Protein AF-W6KGG4-F1 (afdb_monomer_lite)

Foldseek 3Di:
DEEAEEQACFLDNNVQFCLVVQLVVQLLVVCVVQDPDDPVRVVPDPVCVCVVFVVVVCVVVVVSVDDSVVSLVRSLPGDCVRQAADVLSQVLLCLQQVNDDPPPPDPDDDPDPPDPDDPDPDPPPPDDDDRDHYHYAYAYQHDPLNRVSNCVRRVNCVNFKDFDDPPPPPPPPDDPVPPVPDDPTMDGGYAYLVNLQVQQPPDRDGPPDLSSVVSVLVVVLVVVVVVCVVVVPDPPPPDDPPPPPDDPDDDDDDDDDDDDDDDDDDDDDDDPPCDPVNVVVVVVVVVVVVVVSVVVVVSPLQSYEYEEQDVSSVQSSVVSVHAYEHAHLPPDDDDPDPPRVVCVVVLSYHYHNHSSCVSVSVVVSVVVD

Sequence (369 aa):
MFLLIDIDNTLYKYSETGFDTVIKSLIVKFIRECTDLSMETMKTLPWEHYLSNGISLLEFLKDHGVSAKDFTDYMHQCSYHKIKVNVHLEDMLNRLKGADYVTTRSDEKDDHILVNGAYASSTSAIDCGDGKRHYLYFFTNANRSHARRILESLGLRSVFTRQRQTASLNQYYHYSYDMDGYEEDVDWVGFSYEDQWRLTEPEITNKPARRAYEAIYRALEEDIMRDEMQWGVAPSITNFPSLDAEPVAMTDDLPSLLKKEVPSGKNDEVDEVETYESWDQKHRAERARRLLLHKRMNLHPDRIAMVDDSLTNLREPLLLGWKAVWCVPGGETLPDEEPYQEAYRNGSLKIIHDILELEKVINAWDDEF

Secondary structure (DSSP, 8-state):
-EEEE--TTTTS-GGGTTHHHHHHHHHHHHHHHH----HHHHHHS-HHHHHHHSHHHHHHHHTTT--HHHHHHHHT----TT----HHHHHHHHHHTT--------SS--------S----S------SSPPP-EEEEE-SS-HHHHHHHHHHHT-TTTSEEEPPTT----TT--TT--TT--TTEEE-EE-HHHHHHHHTTS---TTSHHHHHHHHHHHHHHHHHHHHHTT-------PPPTTS---------------PPPP-----------HHHHHHHHHHHHHHHHHHHHHH---GGGEEEEES-HHHHHHHHHTT-EEEEE-TT-PPPPS-TTHHHHHHHTSEEEESSGGGHHHHHHHHHTT-

Structure (mmCIF, N/CA/C/O backbone):
data_AF-W6KGG4-F1
#
_entry.id   AF-W6KGG4-F1
#
loop_
_atom_site.group_PDB
_atom_site.id
_atom_site.type_symbol
_atom_site.label_atom_id
_atom_site.label_alt_id
_atom_site.label_comp_id
_atom_site.label_asym_id
_atom_site.label_entity_id
_atom_site.label_seq_id
_atom_site.pdbx_PDB_ins_code
_atom_site.Cartn_x
_atom_site.Cartn_y
_atom_site.Cartn_z
_atom_site.occupancy
_atom_site.B_iso_or_equiv
_atom_site.auth_seq_id
_atom_site.auth_comp_id
_atom_site.auth_asym_id
_atom_site.auth_atom_id
_atom_site.pdbx_PDB_model_num
ATOM 1 N N . MET A 1 1 ? 6.362 -5.482 -14.547 1.00 85.94 1 MET A N 1
ATOM 2 C CA . MET A 1 1 ? 6.113 -6.045 -13.187 1.00 85.94 1 MET A CA 1
ATOM 3 C C . MET A 1 1 ? 4.752 -5.596 -12.656 1.00 85.94 1 MET A C 1
ATOM 5 O O . MET A 1 1 ? 4.191 -4.658 -13.208 1.00 85.94 1 MET A O 1
ATOM 9 N N . PHE A 1 2 ? 4.249 -6.223 -11.592 1.00 91.25 2 PHE A N 1
ATOM 10 C CA . PHE A 1 2 ? 3.091 -5.778 -10.808 1.00 91.25 2 PHE A CA 1
ATOM 11 C C . PHE A 1 2 ? 3.585 -5.113 -9.523 1.00 91.25 2 PHE A C 1
ATOM 13 O O . PHE A 1 2 ? 4.304 -5.740 -8.750 1.00 91.25 2 PHE A O 1
ATOM 20 N N . LEU A 1 3 ? 3.240 -3.847 -9.315 1.00 96.12 3 LEU A N 1
ATOM 21 C CA . LEU A 1 3 ? 3.655 -3.047 -8.170 1.00 96.12 3 LEU A CA 1
ATOM 22 C C . LEU A 1 3 ? 2.444 -2.819 -7.266 1.00 96.12 3 LEU A C 1
ATOM 24 O O . LEU A 1 3 ? 1.478 -2.174 -7.675 1.00 96.12 3 LEU A O 1
ATOM 28 N N . LEU A 1 4 ? 2.509 -3.353 -6.050 1.00 97.94 4 LEU A N 1
ATOM 29 C CA . LEU A 1 4 ? 1.576 -3.063 -4.967 1.00 97.94 4 LEU A CA 1
ATOM 30 C C . LEU A 1 4 ? 2.216 -1.983 -4.092 1.00 97.94 4 LEU A C 1
ATOM 32 O O . LEU A 1 4 ? 3.251 -2.233 -3.480 1.00 97.94 4 LEU A O 1
ATOM 36 N N . ILE A 1 5 ? 1.646 -0.780 -4.082 1.00 98.50 5 ILE A N 1
ATOM 37 C CA . ILE A 1 5 ? 2.265 0.407 -3.480 1.00 98.50 5 ILE A CA 1
ATOM 38 C C . ILE A 1 5 ? 1.409 0.885 -2.309 1.00 98.50 5 ILE A C 1
ATOM 40 O O . ILE A 1 5 ? 0.242 1.236 -2.491 1.00 98.50 5 ILE A O 1
ATOM 44 N N . ASP A 1 6 ? 1.971 0.892 -1.105 1.00 98.06 6 ASP A N 1
ATOM 45 C CA . ASP A 1 6 ? 1.321 1.513 0.045 1.00 98.06 6 ASP A CA 1
ATOM 46 C C . ASP A 1 6 ? 1.187 3.036 -0.139 1.00 98.06 6 ASP A C 1
ATOM 48 O O . ASP A 1 6 ? 1.859 3.645 -0.969 1.00 98.06 6 ASP A O 1
ATOM 52 N N . ILE A 1 7 ? 0.268 3.662 0.596 1.00 96.25 7 ILE A N 1
ATOM 53 C CA . ILE A 1 7 ? -0.043 5.086 0.453 1.00 96.25 7 ILE A CA 1
ATOM 54 C C . ILE A 1 7 ? 0.611 5.899 1.567 1.00 96.25 7 ILE A C 1
ATOM 56 O O . ILE A 1 7 ? 1.369 6.834 1.287 1.00 96.25 7 ILE A O 1
ATOM 60 N N . ASP A 1 8 ? 0.284 5.583 2.816 1.00 92.44 8 ASP A N 1
ATOM 61 C CA . ASP A 1 8 ? 0.606 6.418 3.964 1.00 92.44 8 ASP A CA 1
ATOM 62 C C . ASP A 1 8 ? 2.077 6.265 4.317 1.00 92.44 8 ASP A C 1
ATOM 64 O O . ASP A 1 8 ? 2.590 5.163 4.413 1.00 92.44 8 ASP A O 1
ATOM 68 N N . ASN A 1 9 ? 2.790 7.385 4.453 1.00 92.81 9 ASN A N 1
ATOM 69 C CA . ASN A 1 9 ? 4.240 7.405 4.688 1.00 92.81 9 ASN A CA 1
ATOM 70 C C . ASN A 1 9 ? 5.111 6.792 3.560 1.00 92.81 9 ASN A C 1
ATOM 72 O O . ASN A 1 9 ? 6.337 6.881 3.624 1.00 92.81 9 ASN A O 1
ATOM 76 N N . THR A 1 10 ? 4.488 6.265 2.498 1.00 96.06 10 THR A N 1
ATOM 77 C CA . THR A 1 10 ? 5.144 5.744 1.290 1.00 96.06 10 THR A CA 1
ATOM 78 C C . THR A 1 10 ? 5.070 6.747 0.131 1.00 96.06 10 THR A C 1
ATOM 80 O O . THR A 1 10 ? 6.100 7.211 -0.351 1.00 96.06 10 THR A O 1
ATOM 83 N N . LEU A 1 11 ? 3.869 7.156 -0.306 1.00 97.06 11 LEU A N 1
ATOM 84 C CA . LEU A 1 11 ? 3.700 8.120 -1.414 1.00 97.06 11 LEU A CA 1
ATOM 85 C C . LEU A 1 11 ? 3.901 9.581 -0.986 1.00 97.06 11 LEU A C 1
ATOM 87 O O . LEU A 1 11 ? 4.007 10.480 -1.820 1.00 97.06 11 LEU A O 1
ATOM 91 N N . TYR A 1 12 ? 3.912 9.834 0.319 1.00 94.31 12 TYR A N 1
ATOM 92 C CA . TYR A 1 12 ? 4.088 11.150 0.915 1.00 94.31 12 TYR A CA 1
ATOM 93 C C . TYR A 1 12 ? 4.590 10.996 2.351 1.00 94.31 12 TYR A C 1
ATOM 95 O O . TYR A 1 12 ? 4.415 9.948 2.965 1.00 94.31 12 TYR A O 1
ATOM 103 N N . LYS A 1 13 ? 5.167 12.051 2.931 1.00 90.94 13 LYS A N 1
ATOM 104 C CA . LYS A 1 13 ? 5.634 12.020 4.323 1.00 90.94 13 LYS A CA 1
ATOM 105 C C . LYS A 1 13 ? 4.469 12.208 5.284 1.00 90.94 13 LYS A C 1
ATOM 107 O O . LYS A 1 13 ? 3.910 13.302 5.395 1.00 90.94 13 LYS A O 1
ATOM 112 N N . TYR A 1 14 ? 4.136 11.160 6.032 1.00 86.75 14 TYR A N 1
ATOM 113 C CA . TYR A 1 14 ? 3.008 11.189 6.962 1.00 86.75 14 TYR A CA 1
ATOM 114 C C . TYR A 1 14 ? 3.183 12.245 8.064 1.00 86.75 14 TYR A C 1
ATOM 116 O O . TYR A 1 14 ? 2.228 12.924 8.449 1.00 86.75 14 TYR A O 1
ATOM 124 N N . SER A 1 15 ? 4.420 12.472 8.508 1.00 86.00 15 SER A N 1
ATOM 125 C CA . SER A 1 15 ? 4.773 13.456 9.540 1.00 86.00 15 SER A CA 1
ATOM 126 C C . SER A 1 15 ? 4.429 14.910 9.178 1.00 86.00 15 SER A C 1
ATOM 128 O O . SER A 1 15 ? 4.184 15.721 10.072 1.00 86.00 15 SER A O 1
ATOM 130 N N . GLU A 1 16 ? 4.336 15.254 7.890 1.00 86.19 16 GLU A N 1
ATOM 131 C CA . GLU A 1 16 ? 4.072 16.626 7.425 1.00 86.19 16 GLU A CA 1
ATOM 132 C C . GLU A 1 16 ? 2.571 16.981 7.414 1.00 86.19 16 GLU A C 1
ATOM 134 O O . GLU A 1 16 ? 2.174 18.145 7.298 1.00 86.19 16 GLU A O 1
ATOM 139 N N . THR A 1 17 ? 1.703 15.989 7.610 1.00 86.94 17 THR A N 1
ATOM 140 C CA . THR A 1 17 ? 0.242 16.153 7.538 1.00 86.94 17 THR A CA 1
ATOM 141 C C . THR A 1 17 ? -0.379 16.603 8.859 1.00 86.94 17 THR A C 1
ATOM 143 O O . THR A 1 17 ? -1.342 17.378 8.896 1.00 86.94 17 THR A O 1
ATOM 146 N N . GLY A 1 18 ? 0.194 16.163 9.980 1.00 84.38 18 GLY A N 1
ATOM 147 C CA . GLY A 1 18 ? -0.446 16.234 11.292 1.00 84.38 18 GLY A CA 1
ATOM 148 C C . GLY A 1 18 ? -1.600 15.239 11.482 1.00 84.38 18 GLY A C 1
ATOM 149 O O . GLY A 1 18 ? -2.349 15.392 12.447 1.00 84.38 18 GLY A O 1
ATOM 150 N N . PHE A 1 19 ? -1.753 14.244 10.598 1.00 86.62 19 PHE A N 1
ATOM 151 C CA . PHE A 1 19 ? -2.739 13.174 10.750 1.00 86.62 19 PHE A CA 1
ATOM 152 C C . PHE A 1 19 ? -2.537 12.402 12.045 1.00 86.62 19 PHE A C 1
ATOM 154 O O . PHE A 1 19 ? -3.520 12.189 12.737 1.00 86.62 19 PHE A O 1
ATOM 161 N N . ASP A 1 20 ? -1.297 12.092 12.439 1.00 80.38 20 ASP A N 1
ATOM 162 C CA . ASP A 1 20 ? -1.004 11.346 13.672 1.00 80.38 20 ASP A CA 1
ATOM 163 C C . ASP A 1 20 ? -1.786 11.866 14.891 1.00 80.38 20 ASP A C 1
ATOM 165 O O . ASP A 1 20 ? -2.553 11.139 15.523 1.00 80.38 20 ASP A O 1
ATOM 169 N N . THR A 1 21 ? -1.662 13.164 15.176 1.00 82.69 21 THR A N 1
ATOM 170 C CA . THR A 1 21 ? -2.339 13.807 16.307 1.00 82.69 21 THR A CA 1
ATOM 171 C C . THR A 1 21 ? -3.860 13.748 16.170 1.00 82.69 21 THR A C 1
ATOM 173 O O . THR A 1 21 ? -4.563 13.481 17.146 1.00 82.69 21 THR A O 1
ATOM 176 N N . VAL A 1 22 ? -4.378 14.004 14.966 1.00 86.00 22 VAL A N 1
ATOM 177 C CA . VAL A 1 22 ? -5.822 14.035 14.701 1.00 86.00 22 VAL A CA 1
ATOM 178 C C . VAL A 1 22 ? -6.412 12.631 14.808 1.00 86.00 22 VAL A C 1
ATOM 180 O O . VAL A 1 22 ? -7.349 12.438 15.577 1.00 86.00 22 VAL A O 1
ATOM 183 N N . ILE A 1 23 ? -5.832 11.650 14.120 1.00 83.94 23 ILE A N 1
ATOM 184 C CA . ILE A 1 23 ? -6.269 10.253 14.119 1.00 83.94 23 ILE A CA 1
ATOM 185 C C . ILE A 1 23 ? -6.227 9.684 15.537 1.00 83.94 23 ILE A C 1
ATOM 187 O O . ILE A 1 23 ? -7.238 9.163 16.004 1.00 83.94 23 ILE A O 1
ATOM 191 N N . LYS A 1 24 ? -5.130 9.875 16.286 1.00 82.25 24 LYS A N 1
ATOM 192 C CA . LYS A 1 24 ? -5.060 9.463 17.700 1.00 82.25 24 LYS A CA 1
ATOM 193 C C . LYS A 1 24 ? -6.188 10.078 18.530 1.00 82.25 24 LYS A C 1
ATOM 195 O O . LYS A 1 24 ? -6.823 9.380 19.319 1.00 82.25 24 LYS A O 1
ATOM 200 N N . SER A 1 25 ? -6.474 11.369 18.343 1.00 84.62 25 SER A N 1
ATOM 201 C CA . SER A 1 25 ? -7.558 12.041 19.070 1.00 84.62 25 SER A CA 1
ATOM 202 C C . SER A 1 25 ? -8.947 11.501 18.705 1.00 84.62 25 SER A C 1
ATOM 204 O O . SER A 1 25 ? -9.780 11.321 19.595 1.00 84.62 25 SER A O 1
ATOM 206 N N . LEU A 1 26 ? -9.181 11.194 17.425 1.00 87.19 26 LEU A N 1
ATOM 207 C CA . LEU A 1 26 ? -10.437 10.636 16.932 1.00 87.19 26 LEU A CA 1
ATOM 208 C C . LEU A 1 26 ? -10.642 9.212 17.446 1.00 87.19 26 LEU A C 1
ATOM 210 O O . LEU A 1 26 ? -11.719 8.911 17.942 1.00 87.19 26 LEU A O 1
ATOM 214 N N . ILE A 1 27 ? -9.606 8.374 17.433 1.00 83.75 27 ILE A N 1
ATOM 215 C CA . ILE A 1 27 ? -9.664 7.011 17.976 1.00 83.75 27 ILE A CA 1
ATOM 216 C C . ILE A 1 27 ? -10.042 7.032 19.462 1.00 83.75 27 ILE A C 1
ATOM 218 O O . ILE A 1 27 ? -10.974 6.343 19.876 1.00 83.75 27 ILE A O 1
ATOM 222 N N . VAL A 1 28 ? -9.369 7.861 20.269 1.00 82.69 28 VAL A N 1
ATOM 223 C CA . VAL A 1 28 ? -9.683 7.990 21.703 1.00 82.69 28 VAL A CA 1
ATOM 224 C C . VAL A 1 28 ? -11.115 8.478 21.912 1.00 82.69 28 VAL A C 1
ATOM 226 O O . VAL A 1 28 ? -11.816 7.973 22.790 1.00 82.69 28 VAL A O 1
ATOM 229 N N . LYS A 1 29 ? -11.560 9.461 21.121 1.00 86.94 29 LYS A N 1
ATOM 230 C CA . LYS A 1 29 ? -12.923 9.991 21.199 1.00 86.94 29 LYS A CA 1
ATOM 231 C C . LYS A 1 29 ? -13.958 8.920 20.848 1.00 86.94 29 LYS A C 1
ATOM 233 O O . LYS A 1 29 ? -14.901 8.737 21.608 1.00 86.94 29 LYS A O 1
ATOM 238 N N . PHE A 1 30 ? -13.736 8.183 19.767 1.00 87.75 30 PHE A N 1
ATOM 239 C CA . PHE A 1 30 ? -14.621 7.124 19.301 1.00 87.75 30 PHE A CA 1
ATOM 240 C C . PHE A 1 30 ? -14.780 6.007 20.334 1.00 87.75 30 PHE A C 1
ATOM 242 O O . PHE A 1 30 ? -15.894 5.653 20.702 1.00 87.75 30 PHE A O 1
ATOM 249 N N . ILE A 1 31 ? -13.673 5.500 20.887 1.00 82.94 31 ILE A N 1
ATOM 250 C CA . ILE A 1 31 ? -13.729 4.437 21.901 1.00 82.94 31 ILE A CA 1
ATOM 251 C C . ILE A 1 31 ? -14.506 4.903 23.137 1.00 82.94 31 ILE A C 1
ATOM 253 O O . ILE A 1 31 ? -15.266 4.127 23.705 1.00 82.94 31 ILE A O 1
ATOM 257 N N . ARG A 1 32 ? -14.382 6.173 23.539 1.00 85.25 32 ARG A N 1
ATOM 258 C CA . ARG A 1 32 ? -15.178 6.732 24.646 1.00 85.25 32 ARG A CA 1
ATOM 259 C C . ARG A 1 32 ? -16.670 6.858 24.341 1.00 85.25 32 ARG A C 1
ATOM 261 O O . ARG A 1 32 ? -17.462 6.887 25.274 1.00 85.25 32 ARG A O 1
ATOM 268 N N . GLU A 1 33 ? -17.036 7.024 23.075 1.00 86.44 33 GLU A N 1
ATOM 269 C CA . GLU A 1 33 ? -18.432 7.121 22.635 1.00 86.44 33 GLU A CA 1
ATOM 270 C C . GLU A 1 33 ? -19.070 5.731 22.483 1.00 86.44 33 GLU A C 1
ATOM 272 O O . GLU A 1 33 ? -20.274 5.594 22.683 1.00 86.44 33 GLU A O 1
ATOM 277 N N . CYS A 1 34 ? -18.269 4.704 22.177 1.00 84.88 34 CYS A N 1
ATOM 278 C CA . CYS A 1 34 ? -18.747 3.348 21.901 1.00 84.88 34 CYS A CA 1
ATOM 279 C C . CYS A 1 34 ? -18.491 2.326 23.022 1.00 84.88 34 CYS A C 1
ATOM 281 O O . CYS A 1 34 ? -18.955 1.194 22.920 1.00 84.88 34 CYS A O 1
ATOM 283 N N . THR A 1 35 ? -17.749 2.685 24.074 1.00 79.44 35 THR A N 1
ATOM 284 C CA . THR A 1 35 ? -17.434 1.786 25.197 1.00 79.44 35 THR A CA 1
ATOM 285 C C . THR A 1 35 ? -17.641 2.482 26.540 1.00 79.44 35 THR A C 1
ATOM 287 O O . THR A 1 35 ? -17.423 3.686 26.667 1.00 79.44 35 THR A O 1
ATOM 290 N N . ASP A 1 36 ? -17.974 1.710 27.576 1.00 81.56 36 ASP A N 1
ATOM 291 C CA . ASP A 1 36 ? -18.092 2.196 28.961 1.00 81.56 36 ASP A CA 1
ATOM 292 C C . ASP A 1 36 ? -16.730 2.271 29.690 1.00 81.56 36 ASP A C 1
ATOM 294 O O . ASP A 1 36 ? -16.661 2.304 30.924 1.00 81.56 36 ASP A O 1
ATOM 298 N N . LEU A 1 37 ? -15.613 2.264 28.951 1.00 81.06 37 LEU A N 1
ATOM 299 C CA . LEU A 1 37 ? -14.281 2.244 29.547 1.00 81.06 37 LEU A CA 1
ATOM 300 C C . LEU A 1 37 ? -13.972 3.532 30.320 1.00 81.06 37 LEU A C 1
ATOM 302 O O . LEU A 1 37 ? -14.132 4.656 29.837 1.00 81.06 37 LEU A O 1
ATOM 306 N N . SER A 1 38 ? -13.430 3.362 31.528 1.00 79.75 38 SER A N 1
ATOM 307 C CA . SER A 1 38 ? -12.955 4.483 32.336 1.00 79.75 38 SER A CA 1
ATOM 308 C C . SER A 1 38 ? -11.706 5.133 31.720 1.00 79.75 38 SER A C 1
ATOM 310 O O . SER A 1 38 ? -10.890 4.477 31.068 1.00 79.75 38 SER A O 1
ATOM 312 N N . MET A 1 39 ? -11.488 6.424 31.995 1.00 76.31 39 MET A N 1
ATOM 313 C CA . MET A 1 39 ? -10.261 7.127 31.579 1.00 76.31 39 MET A CA 1
ATOM 314 C C . MET A 1 39 ? -8.981 6.511 32.160 1.00 76.31 39 MET A C 1
ATOM 316 O O . MET A 1 39 ? -7.905 6.716 31.604 1.00 76.31 39 MET A O 1
ATOM 320 N N . GLU A 1 40 ? -9.076 5.801 33.283 1.00 80.56 40 GLU A N 1
ATOM 321 C CA . GLU A 1 40 ? -7.945 5.095 33.885 1.00 80.56 40 GLU A CA 1
ATOM 322 C C . GLU A 1 40 ? -7.589 3.856 33.058 1.00 80.56 40 GLU A C 1
ATOM 324 O O . GLU A 1 40 ? -6.440 3.706 32.651 1.00 80.56 40 GLU A O 1
ATOM 329 N N . THR A 1 41 ? -8.592 3.060 32.679 1.00 78.50 41 THR A N 1
ATOM 330 C CA . THR A 1 41 ? -8.428 1.893 31.799 1.00 78.50 41 THR A CA 1
ATOM 331 C C . THR A 1 41 ? -7.913 2.288 30.414 1.00 78.50 41 THR A C 1
ATOM 333 O O . THR A 1 41 ? -7.014 1.648 29.875 1.00 78.50 41 THR A O 1
ATOM 336 N N . MET A 1 42 ? -8.416 3.390 29.853 1.00 76.12 42 MET A N 1
ATOM 337 C CA . MET A 1 42 ? -7.969 3.903 28.552 1.00 76.12 42 MET A CA 1
ATOM 338 C C . MET A 1 42 ? -6.490 4.306 28.542 1.00 76.12 42 MET A C 1
ATOM 340 O O . MET A 1 42 ? -5.816 4.159 27.526 1.00 76.12 42 MET A O 1
ATOM 344 N N . LYS A 1 43 ? -5.955 4.801 29.665 1.00 77.06 43 LYS A N 1
ATOM 345 C CA . LYS A 1 43 ? -4.532 5.169 29.780 1.00 77.06 43 LYS A CA 1
ATOM 346 C C . LYS A 1 43 ? -3.609 3.957 29.855 1.00 77.06 43 LYS A C 1
ATOM 348 O O . LYS A 1 43 ? -2.432 4.093 29.542 1.00 77.06 43 LYS A O 1
ATOM 353 N N . THR A 1 44 ? -4.124 2.807 30.283 1.00 79.62 44 THR A N 1
ATOM 354 C CA . THR A 1 44 ? -3.346 1.570 30.406 1.00 79.62 44 THR A CA 1
ATOM 355 C C . THR A 1 44 ? -3.393 0.704 29.151 1.00 79.62 44 THR A C 1
ATOM 357 O O . THR A 1 44 ? -2.704 -0.311 29.102 1.00 79.62 44 THR A O 1
ATOM 360 N N . LEU A 1 45 ? -4.200 1.068 28.145 1.00 74.06 45 LEU A N 1
ATOM 361 C CA . LEU A 1 45 ? -4.241 0.328 26.888 1.00 74.06 45 LEU A CA 1
ATOM 362 C C . LEU A 1 45 ? -2.886 0.435 26.165 1.00 74.06 45 LEU A C 1
ATOM 364 O O . LEU A 1 45 ? -2.326 1.533 26.084 1.00 74.06 45 LEU A O 1
ATOM 368 N N . PRO A 1 46 ? -2.361 -0.671 25.605 1.00 69.50 46 PRO A N 1
ATOM 369 C CA . PRO A 1 46 ? -1.153 -0.662 24.788 1.00 69.50 46 PRO A CA 1
ATOM 370 C C . PRO A 1 46 ? -1.446 -0.031 23.419 1.00 69.50 46 PRO A C 1
ATOM 372 O O . PRO A 1 46 ? -1.539 -0.717 22.404 1.00 69.50 46 PRO A O 1
ATOM 375 N N . TRP A 1 47 ? -1.623 1.291 23.391 1.00 69.81 47 TRP A N 1
ATOM 376 C CA . TRP A 1 47 ? -1.995 2.051 22.194 1.00 69.81 47 TRP A CA 1
ATOM 377 C C . TRP A 1 47 ? -1.081 1.779 21.010 1.00 69.81 47 TRP A C 1
ATOM 379 O O . TRP A 1 47 ? -1.560 1.652 19.893 1.00 69.81 47 TRP A O 1
ATOM 389 N N . GLU A 1 48 ? 0.216 1.635 21.254 1.00 63.25 48 GLU A N 1
ATOM 390 C CA . GLU A 1 48 ? 1.193 1.317 20.212 1.00 63.25 48 GLU A CA 1
ATOM 391 C C . GLU A 1 48 ? 0.862 -0.002 19.507 1.00 63.25 48 GLU A C 1
ATOM 393 O O . GLU A 1 48 ? 0.921 -0.070 18.286 1.00 63.25 48 GLU A O 1
ATOM 398 N N . HIS A 1 49 ? 0.417 -1.024 20.240 1.00 60.56 49 HIS A N 1
ATOM 399 C CA . HIS A 1 49 ? -0.009 -2.303 19.669 1.00 60.56 49 HIS A CA 1
ATOM 400 C C . HIS A 1 49 ? -1.307 -2.182 18.851 1.00 60.56 49 HIS A C 1
ATOM 402 O O . HIS A 1 49 ? -1.420 -2.749 17.767 1.00 60.56 49 HIS A O 1
ATOM 408 N N . TYR A 1 50 ? -2.276 -1.411 19.347 1.00 62.16 50 TYR A N 1
ATOM 409 C CA . TYR A 1 50 ? -3.555 -1.197 18.665 1.00 62.16 50 TYR A CA 1
ATOM 410 C C . TYR A 1 50 ? -3.428 -0.334 17.403 1.00 62.16 50 TYR A C 1
ATOM 412 O O . TYR A 1 50 ? -4.086 -0.605 16.401 1.00 62.16 50 TYR A O 1
ATOM 420 N N . LEU A 1 51 ? -2.566 0.683 17.442 1.00 60.88 51 LEU A N 1
ATOM 421 C CA . LEU A 1 51 ? -2.342 1.614 16.338 1.00 60.88 51 LEU A CA 1
ATOM 422 C C . LEU A 1 51 ? -1.392 1.049 15.277 1.00 60.88 51 LEU A C 1
ATOM 424 O O . LEU A 1 51 ? -1.566 1.363 14.106 1.00 60.88 51 LEU A O 1
ATOM 428 N N . SER A 1 52 ? -0.414 0.221 15.663 1.00 53.59 52 SER A N 1
ATOM 429 C CA . SER A 1 52 ? 0.561 -0.346 14.716 1.00 53.59 52 SER A CA 1
ATOM 430 C C . SER A 1 52 ? -0.040 -1.382 13.772 1.00 53.59 52 SER A C 1
ATOM 432 O O . SER A 1 52 ? 0.347 -1.419 12.610 1.00 53.59 52 SER A O 1
ATOM 434 N N . ASN A 1 53 ? -0.984 -2.206 14.241 1.00 54.16 53 ASN A N 1
ATOM 435 C CA . ASN A 1 53 ? -1.511 -3.311 13.437 1.00 54.16 53 ASN A CA 1
ATOM 436 C C . ASN A 1 53 ? -2.957 -3.124 12.972 1.00 54.16 53 ASN A C 1
ATOM 438 O O . ASN A 1 53 ? -3.372 -3.888 12.108 1.00 54.16 53 ASN A O 1
ATOM 442 N N . GLY A 1 54 ? -3.718 -2.149 13.499 1.00 59.31 54 GLY A N 1
ATOM 443 C CA . GLY A 1 54 ? -5.111 -1.837 13.124 1.00 59.31 54 GLY A CA 1
ATOM 444 C C . GLY A 1 54 ? -6.128 -2.946 13.446 1.00 59.31 54 GLY A C 1
ATOM 445 O O . GLY A 1 54 ? -7.134 -2.701 14.102 1.00 59.31 54 GLY A O 1
ATOM 446 N N . ILE A 1 55 ? -5.826 -4.186 13.063 1.00 59.44 55 ILE A N 1
ATOM 447 C CA . ILE A 1 55 ? -6.536 -5.441 13.315 1.00 59.44 55 ILE A CA 1
ATOM 448 C C . ILE A 1 55 ? -6.808 -5.632 14.805 1.00 59.44 55 ILE A C 1
ATOM 450 O O . ILE A 1 55 ? -7.962 -5.822 15.171 1.00 59.44 55 ILE A O 1
ATOM 454 N N . SER A 1 56 ? -5.803 -5.484 15.677 1.00 62.16 56 SER A N 1
ATOM 455 C CA . SER A 1 56 ? -6.007 -5.651 17.123 1.00 62.16 56 SER A CA 1
ATOM 456 C C . SER A 1 56 ? -7.066 -4.683 17.665 1.00 62.16 56 SER A C 1
ATOM 458 O O . SER A 1 56 ? -7.816 -5.018 18.579 1.00 62.16 56 SER A O 1
ATOM 460 N N . LEU A 1 57 ? -7.150 -3.466 17.109 1.00 69.94 57 LEU A N 1
ATOM 461 C CA . LEU A 1 57 ? -8.127 -2.474 17.556 1.00 69.94 57 LEU A CA 1
ATOM 462 C C . LEU A 1 57 ? -9.525 -2.792 17.027 1.00 69.94 57 LEU A C 1
ATOM 464 O O . LEU A 1 57 ? -10.507 -2.624 17.745 1.00 69.94 57 LEU A O 1
ATOM 468 N N . LEU A 1 58 ? -9.609 -3.295 15.798 1.00 70.38 58 LEU A N 1
ATOM 469 C CA . LEU A 1 58 ? -10.857 -3.767 15.205 1.00 70.38 58 LEU A CA 1
ATOM 470 C C . LEU A 1 58 ? -11.413 -4.972 15.972 1.00 70.38 58 LEU A C 1
ATOM 472 O O . LEU A 1 58 ? -12.611 -5.016 16.231 1.00 70.38 58 LEU A O 1
ATOM 476 N N . GLU A 1 59 ? -10.560 -5.912 16.383 1.00 71.38 59 GLU A N 1
ATOM 477 C CA . GLU A 1 59 ? -10.944 -7.047 17.233 1.00 71.38 59 GLU A CA 1
ATOM 478 C C . GLU A 1 59 ? -11.479 -6.574 18.588 1.00 71.38 59 GLU A C 1
ATOM 480 O O . GLU A 1 59 ? -12.577 -6.961 18.984 1.00 71.38 59 GLU A O 1
ATOM 485 N N . PHE A 1 60 ? -10.764 -5.660 19.252 1.00 75.94 60 PHE A N 1
ATOM 486 C CA . PHE A 1 60 ? -11.221 -5.058 20.505 1.00 75.94 60 PHE A CA 1
ATOM 487 C C . PHE A 1 60 ? -12.594 -4.379 20.355 1.00 75.94 60 PHE A C 1
ATOM 489 O O . PHE A 1 60 ? -13.479 -4.552 21.193 1.00 75.94 60 PHE A O 1
ATOM 496 N N . LEU A 1 61 ? -12.798 -3.611 19.284 1.00 77.50 61 LEU A N 1
ATOM 497 C CA . LEU A 1 61 ? -14.055 -2.909 19.020 1.00 77.50 61 LEU A CA 1
ATOM 498 C C . LEU A 1 61 ? -15.196 -3.862 18.640 1.00 77.50 61 LEU A C 1
ATOM 500 O O . LEU A 1 61 ? -16.346 -3.627 19.018 1.00 77.50 61 LEU A O 1
ATOM 504 N N . LYS A 1 62 ? -14.884 -4.967 17.960 1.00 77.12 62 LYS A N 1
ATOM 505 C CA . LYS A 1 62 ? -15.847 -6.019 17.625 1.00 77.12 62 LYS A CA 1
ATOM 506 C C . LYS A 1 62 ? -16.462 -6.640 18.879 1.00 77.12 62 LYS A C 1
ATOM 508 O O . LYS A 1 62 ? -17.678 -6.820 18.916 1.00 77.12 62 LYS A O 1
ATOM 513 N N . ASP A 1 63 ? -15.665 -6.880 19.922 1.00 79.88 63 ASP A N 1
ATOM 514 C CA . ASP A 1 63 ? -16.161 -7.369 21.220 1.00 79.88 63 ASP A CA 1
ATOM 515 C C . ASP A 1 63 ? -17.121 -6.376 21.906 1.00 79.88 63 ASP A C 1
ATOM 517 O O . ASP A 1 63 ? -17.929 -6.766 22.749 1.00 79.88 63 ASP A O 1
ATOM 521 N N . HIS A 1 64 ? -17.085 -5.102 21.504 1.00 78.56 64 HIS A N 1
ATOM 522 C CA . HIS A 1 64 ? -17.980 -4.039 21.969 1.00 78.56 64 HIS A CA 1
ATOM 523 C C . HIS A 1 64 ? -19.149 -3.766 21.002 1.00 78.56 64 HIS A C 1
ATOM 525 O O . HIS A 1 64 ? -19.856 -2.772 21.152 1.00 78.56 64 HIS A O 1
ATOM 531 N N . GLY A 1 65 ? -19.378 -4.634 20.009 1.00 81.06 65 GLY A N 1
ATOM 532 C CA . GLY A 1 65 ? -20.490 -4.507 19.060 1.00 81.06 65 GLY A CA 1
ATOM 533 C C . GLY A 1 65 ? -20.333 -3.364 18.055 1.00 81.06 65 GLY A C 1
ATOM 534 O O . GLY A 1 65 ? -21.311 -2.962 17.424 1.00 81.06 65 GLY A O 1
ATOM 535 N N . VAL A 1 66 ? -19.121 -2.833 17.898 1.00 82.62 66 VAL A N 1
ATOM 536 C CA . VAL A 1 66 ? -18.832 -1.762 16.949 1.00 82.62 66 VAL A CA 1
ATOM 537 C C . VAL A 1 66 ? -18.498 -2.344 15.583 1.00 82.62 66 VAL A C 1
ATOM 539 O O . VAL A 1 66 ? -17.669 -3.250 15.466 1.00 82.62 66 VAL A O 1
ATOM 542 N N . SER A 1 67 ? -19.100 -1.782 14.531 1.00 80.12 67 SER A N 1
ATOM 543 C CA . SER A 1 67 ? -18.720 -2.147 13.173 1.00 80.12 67 SER A CA 1
ATOM 544 C C . SER A 1 67 ? -17.353 -1.561 12.822 1.00 80.12 67 SER A C 1
ATOM 546 O O . SER A 1 67 ? -17.026 -0.396 13.059 1.00 80.12 67 SER A O 1
ATOM 548 N N . ALA A 1 68 ? -16.541 -2.407 12.216 1.00 74.62 68 ALA A N 1
ATOM 549 C CA . ALA A 1 68 ? -15.178 -2.100 11.842 1.00 74.62 68 ALA A CA 1
ATOM 550 C C . ALA A 1 68 ? -15.123 -1.006 10.734 1.00 74.62 68 ALA A C 1
ATOM 552 O O . ALA A 1 68 ? -14.149 -0.256 10.638 1.00 74.62 68 ALA A O 1
ATOM 553 N N . LYS A 1 69 ? -16.219 -0.829 9.975 1.00 75.31 69 LYS A N 1
ATOM 554 C CA . LYS A 1 69 ? -16.420 0.292 9.043 1.00 75.31 69 LYS A CA 1
ATOM 555 C C . LYS A 1 69 ? -16.676 1.613 9.765 1.00 75.31 69 LYS A C 1
ATOM 557 O O . LYS A 1 69 ? -15.990 2.586 9.472 1.00 75.31 69 LYS A O 1
ATOM 562 N N . ASP A 1 70 ? -17.595 1.640 10.732 1.00 81.06 70 ASP A N 1
ATOM 563 C CA . ASP A 1 70 ? -17.924 2.871 11.469 1.00 81.06 70 ASP A CA 1
ATOM 564 C C . ASP A 1 70 ? -16.690 3.445 12.167 1.00 81.06 70 ASP A C 1
ATOM 566 O O . ASP A 1 70 ? -16.452 4.651 12.134 1.00 81.06 70 ASP A O 1
ATOM 570 N N . PHE A 1 71 ? -15.866 2.569 12.748 1.00 81.25 71 PHE A N 1
ATOM 571 C CA . PHE A 1 71 ? -14.592 2.966 13.333 1.00 81.25 71 PHE A CA 1
ATOM 572 C C . PHE A 1 71 ? -13.659 3.609 12.302 1.00 81.25 71 PHE A C 1
ATOM 574 O O . PHE A 1 71 ? -13.143 4.709 12.523 1.00 81.25 71 PHE A O 1
ATOM 581 N N . THR A 1 72 ? -13.453 2.936 11.168 1.00 77.31 72 THR A N 1
ATOM 582 C CA . THR A 1 72 ? -12.480 3.392 10.174 1.00 77.31 72 THR A CA 1
ATOM 583 C C . THR A 1 72 ? -12.924 4.692 9.494 1.00 77.31 72 THR A C 1
ATOM 585 O O . THR A 1 72 ? -12.106 5.591 9.276 1.00 77.31 72 THR A O 1
ATOM 588 N N . ASP A 1 73 ? -14.222 4.847 9.230 1.00 80.06 73 ASP A N 1
ATOM 589 C CA . ASP A 1 73 ? -14.804 6.086 8.706 1.00 80.06 73 ASP A CA 1
ATOM 590 C C . ASP A 1 73 ? -14.710 7.239 9.703 1.00 80.06 73 ASP A C 1
ATOM 592 O O . ASP A 1 73 ? -14.490 8.387 9.311 1.00 80.06 73 ASP A O 1
ATOM 596 N N . TYR A 1 74 ? -14.828 6.948 10.998 1.00 83.75 74 TYR A N 1
ATOM 597 C CA . TYR A 1 74 ? -14.678 7.953 12.041 1.00 83.75 74 TYR A CA 1
ATOM 598 C C . TYR A 1 74 ? -13.234 8.440 12.173 1.00 83.75 74 TYR A C 1
ATOM 600 O O . TYR A 1 74 ? -12.989 9.646 12.248 1.00 83.75 74 TYR A O 1
ATOM 608 N N . MET A 1 75 ? -12.259 7.528 12.201 1.00 82.00 75 MET A N 1
ATOM 609 C CA . MET A 1 75 ? -10.861 7.895 12.452 1.00 82.00 75 MET A CA 1
ATOM 610 C C . MET A 1 75 ? -10.215 8.664 11.291 1.00 82.00 75 MET A C 1
ATOM 612 O O . MET A 1 75 ? -9.336 9.486 11.536 1.00 82.00 75 MET A O 1
ATOM 616 N N . HIS A 1 76 ? -10.677 8.470 10.050 1.00 79.00 76 HIS A N 1
ATOM 617 C CA . HIS A 1 76 ? -10.144 9.161 8.867 1.00 79.00 76 HIS A CA 1
ATOM 618 C C . HIS A 1 76 ? -10.849 10.490 8.544 1.00 79.00 76 HIS A C 1
ATOM 620 O O . HIS A 1 76 ? -10.724 11.026 7.433 1.00 79.00 76 HIS A O 1
ATOM 626 N N . GLN A 1 77 ? -11.549 11.082 9.520 1.00 82.69 77 GLN A N 1
ATOM 627 C CA . GLN A 1 77 ? -12.106 12.439 9.440 1.00 82.69 77 GLN A CA 1
ATOM 628 C C . GLN A 1 77 ? -11.006 13.510 9.569 1.00 82.69 77 GLN A C 1
ATOM 630 O O . GLN A 1 77 ? -11.017 14.368 10.453 1.00 82.69 77 GLN A O 1
ATOM 635 N N . CYS A 1 78 ? -10.025 13.454 8.671 1.00 81.75 78 CYS A N 1
ATOM 636 C CA . CYS A 1 78 ? -8.881 14.352 8.629 1.00 81.75 78 CYS A CA 1
ATOM 637 C C . CYS A 1 78 ? -9.041 15.443 7.564 1.00 81.75 78 CYS A C 1
ATOM 639 O O . CYS A 1 78 ? -9.840 15.343 6.632 1.00 81.75 78 CYS A O 1
ATOM 641 N N . SER A 1 79 ? -8.242 16.504 7.695 1.00 86.62 79 SER A N 1
ATOM 642 C CA . SER A 1 79 ? -8.163 17.566 6.694 1.00 86.62 79 SER A CA 1
ATOM 643 C C . SER A 1 79 ? -6.959 17.362 5.778 1.00 86.62 79 SER A C 1
ATOM 645 O O . SER A 1 79 ? -5.822 17.389 6.236 1.00 86.62 79 SER A O 1
ATOM 647 N N . TYR A 1 80 ? -7.208 17.244 4.476 1.00 88.75 80 TYR A N 1
ATOM 648 C CA . TYR A 1 80 ? -6.201 16.908 3.463 1.00 88.75 80 TYR A CA 1
ATOM 649 C C . TYR A 1 80 ? -5.445 18.132 2.907 1.00 88.75 80 TYR A C 1
ATOM 651 O O . TYR A 1 80 ? -4.560 17.989 2.077 1.00 88.75 80 TYR A O 1
ATOM 659 N N . HIS A 1 81 ? -5.736 19.350 3.387 1.00 88.38 81 HIS A N 1
ATOM 660 C CA . HIS A 1 81 ? -5.204 20.615 2.843 1.00 88.38 81 HIS A CA 1
ATOM 661 C C . HIS A 1 81 ? -3.668 20.748 2.844 1.00 88.38 81 HIS A C 1
ATOM 663 O O . HIS A 1 81 ? -3.119 21.597 2.129 1.00 88.38 81 HIS A O 1
ATOM 669 N N . LYS A 1 82 ? -2.972 19.972 3.684 1.00 91.44 82 LYS A N 1
ATOM 670 C CA . LYS A 1 82 ? -1.504 19.958 3.747 1.00 91.44 82 LYS A CA 1
ATOM 671 C C . LYS A 1 82 ? -0.866 19.050 2.706 1.00 91.44 82 LYS A C 1
ATOM 673 O O . LYS A 1 82 ? 0.292 19.274 2.381 1.00 91.44 82 LYS A O 1
ATOM 678 N N . ILE A 1 83 ? -1.613 18.091 2.166 1.00 93.25 83 ILE A N 1
ATOM 679 C CA . ILE A 1 83 ? -1.161 17.279 1.042 1.00 93.25 83 ILE A CA 1
ATOM 680 C C . ILE A 1 83 ? -1.103 18.179 -0.188 1.00 93.25 83 ILE A C 1
ATOM 682 O O . ILE A 1 83 ? -2.031 18.951 -0.449 1.00 93.25 83 ILE A O 1
ATOM 686 N N . LYS A 1 84 ? 0.020 18.129 -0.901 1.00 93.25 84 LYS A N 1
ATOM 687 C CA . LYS A 1 84 ? 0.270 18.933 -2.096 1.00 93.25 84 LYS A CA 1
ATOM 688 C C . LYS A 1 84 ? 0.473 18.021 -3.288 1.00 93.25 84 LYS A C 1
ATOM 690 O O . LYS A 1 84 ? 1.048 16.946 -3.148 1.00 93.25 84 LYS A O 1
ATOM 695 N N . VAL A 1 85 ? 0.042 18.502 -4.449 1.00 96.44 85 VAL A N 1
ATOM 696 C CA . VAL A 1 85 ? 0.301 17.847 -5.729 1.00 96.44 85 VAL A CA 1
ATOM 697 C C . VAL A 1 85 ? 1.802 17.624 -5.883 1.00 96.44 85 VAL A C 1
ATOM 699 O O . VAL A 1 85 ? 2.588 18.548 -5.662 1.00 96.44 85 VAL A O 1
ATOM 702 N N . ASN A 1 86 ? 2.185 16.411 -6.273 1.00 96.19 86 ASN A N 1
ATOM 703 C CA . ASN A 1 86 ? 3.569 16.044 -6.526 1.00 96.19 86 ASN A CA 1
ATOM 704 C C . ASN A 1 86 ? 3.724 15.608 -7.986 1.00 96.19 86 ASN A C 1
ATOM 706 O O . ASN A 1 86 ? 3.577 14.435 -8.324 1.00 96.19 86 ASN A O 1
ATOM 710 N N . VAL A 1 87 ? 4.029 16.579 -8.847 1.00 95.81 87 VAL A N 1
ATOM 711 C CA . VAL A 1 87 ? 4.168 16.363 -10.296 1.00 95.81 87 VAL A CA 1
ATOM 712 C C . VAL A 1 87 ? 5.296 15.387 -10.633 1.00 95.81 87 VAL A C 1
ATOM 714 O O . VAL A 1 87 ? 5.144 14.565 -11.524 1.00 95.81 87 VAL A O 1
ATOM 717 N N . HIS A 1 88 ? 6.396 15.401 -9.874 1.00 96.44 88 HIS A N 1
ATOM 718 C CA . HIS A 1 88 ? 7.516 14.488 -10.104 1.00 96.44 88 HIS A CA 1
ATOM 719 C C . HIS A 1 88 ? 7.151 13.037 -9.784 1.00 96.44 88 HIS A C 1
ATOM 721 O O . HIS A 1 88 ? 7.589 12.126 -10.486 1.00 96.44 88 HIS A O 1
ATOM 727 N N . LEU A 1 89 ? 6.336 12.826 -8.746 1.00 97.50 89 LEU A N 1
ATOM 728 C CA . LEU A 1 89 ? 5.803 11.512 -8.401 1.00 97.50 89 LEU A CA 1
ATOM 729 C C . LEU A 1 89 ? 4.817 11.021 -9.465 1.00 97.50 89 LEU A C 1
ATOM 731 O O . LEU A 1 89 ? 4.923 9.876 -9.895 1.00 97.50 89 LEU A O 1
ATOM 735 N N . GLU A 1 90 ? 3.905 11.882 -9.926 1.00 96.38 90 GLU A N 1
ATOM 736 C CA . GLU A 1 90 ? 2.987 11.553 -11.025 1.00 96.38 90 GLU A CA 1
ATOM 737 C C . GLU A 1 90 ? 3.757 11.163 -12.296 1.00 96.38 90 GLU A C 1
ATOM 739 O O . GLU A 1 90 ? 3.518 10.092 -12.856 1.00 96.38 90 GLU A O 1
ATOM 744 N N . ASP A 1 91 ? 4.718 11.989 -12.717 1.00 94.75 91 ASP A N 1
ATOM 745 C CA . ASP A 1 91 ? 5.535 11.744 -13.907 1.00 94.75 91 ASP A CA 1
ATOM 746 C C . ASP A 1 91 ? 6.310 10.420 -13.794 1.00 94.75 91 ASP A C 1
ATOM 748 O O . ASP A 1 91 ? 6.352 9.640 -14.744 1.00 94.75 91 ASP A O 1
ATOM 752 N N . MET A 1 92 ? 6.912 10.144 -12.632 1.00 96.56 92 MET A N 1
ATOM 753 C CA . MET A 1 92 ? 7.659 8.906 -12.381 1.00 96.56 92 MET A CA 1
ATOM 754 C C . MET A 1 92 ? 6.764 7.665 -12.456 1.00 96.56 92 MET A C 1
ATOM 756 O O . MET A 1 92 ? 7.095 6.705 -13.154 1.00 96.56 92 MET A O 1
ATOM 760 N N . LEU A 1 93 ? 5.597 7.688 -11.806 1.00 96.12 93 LEU A N 1
ATOM 761 C CA . LEU A 1 93 ? 4.669 6.556 -11.841 1.00 96.12 93 LEU A CA 1
ATOM 762 C C . LEU A 1 93 ? 4.062 6.355 -13.240 1.00 96.12 93 LEU A C 1
ATOM 764 O O . LEU A 1 93 ? 3.832 5.216 -13.646 1.00 96.12 93 LEU A O 1
ATOM 768 N N . ASN A 1 94 ? 3.841 7.427 -14.006 1.00 93.31 94 ASN A N 1
ATOM 769 C CA . ASN A 1 94 ? 3.395 7.326 -15.397 1.00 93.31 94 ASN A CA 1
ATOM 770 C C . ASN A 1 94 ? 4.464 6.713 -16.311 1.00 93.31 94 ASN A C 1
ATOM 772 O O . ASN A 1 94 ? 4.124 5.840 -17.113 1.00 93.31 94 ASN A O 1
ATOM 776 N N . ARG A 1 95 ? 5.747 7.066 -16.140 1.00 92.25 95 ARG A N 1
ATOM 777 C CA . ARG A 1 95 ? 6.850 6.393 -16.850 1.00 92.25 95 ARG A CA 1
ATOM 778 C C . ARG A 1 95 ? 6.898 4.901 -16.531 1.00 92.25 95 ARG A C 1
ATOM 780 O O . ARG A 1 95 ? 6.939 4.094 -17.454 1.00 92.25 95 ARG A O 1
ATOM 787 N N . LEU A 1 96 ? 6.767 4.521 -15.256 1.00 92.38 96 LEU A N 1
ATOM 788 C CA . LEU A 1 96 ? 6.661 3.109 -14.861 1.00 92.38 96 LEU A CA 1
ATOM 789 C C . LEU A 1 96 ? 5.437 2.408 -15.476 1.00 92.38 96 LEU A C 1
ATOM 791 O O . LEU A 1 96 ? 5.497 1.236 -15.836 1.00 92.38 96 LEU A O 1
ATOM 795 N N . LYS A 1 97 ? 4.311 3.100 -15.661 1.00 88.88 97 LYS A N 1
ATOM 796 C CA . LYS A 1 97 ? 3.147 2.537 -16.368 1.00 88.88 97 LYS A CA 1
ATOM 797 C C . LYS A 1 97 ? 3.355 2.380 -17.878 1.00 88.88 97 LYS A C 1
ATOM 799 O O . LYS A 1 97 ? 2.459 1.847 -18.534 1.00 88.88 97 LYS A O 1
ATOM 804 N N . GLY A 1 98 ? 4.472 2.850 -18.439 1.00 82.44 98 GLY A N 1
ATOM 805 C CA . GLY A 1 98 ? 4.660 2.974 -19.886 1.00 82.44 98 GLY A CA 1
ATOM 806 C C . GLY A 1 98 ? 3.687 3.976 -20.518 1.00 82.44 98 GLY A C 1
ATOM 807 O O . GLY A 1 98 ? 3.309 3.821 -21.675 1.00 82.44 98 GLY A O 1
ATOM 808 N N . ALA A 1 99 ? 3.200 4.951 -19.741 1.00 60.53 99 ALA A N 1
ATOM 809 C CA . ALA A 1 99 ? 2.359 6.025 -20.243 1.00 60.53 99 ALA A CA 1
ATOM 810 C C . ALA A 1 99 ? 3.256 7.179 -20.702 1.00 60.53 99 ALA A C 1
ATOM 812 O O . ALA A 1 99 ? 3.864 7.861 -19.876 1.00 60.53 99 ALA A O 1
ATOM 813 N N . ASP A 1 100 ? 3.322 7.414 -22.012 1.00 49.62 100 ASP A N 1
ATOM 814 C CA . ASP A 1 100 ? 3.971 8.605 -22.555 1.00 49.62 100 ASP A CA 1
ATOM 815 C C . ASP A 1 100 ? 3.199 9.858 -22.122 1.00 49.62 100 ASP A C 1
ATOM 817 O O . ASP A 1 100 ? 2.148 10.195 -22.671 1.00 49.62 100 ASP A O 1
ATOM 821 N N . TYR A 1 101 ? 3.747 10.582 -21.151 1.00 43.50 101 TYR A N 1
ATOM 822 C CA . TYR A 1 101 ? 3.429 11.985 -20.930 1.00 43.50 101 TYR A CA 1
ATOM 823 C C . TYR A 1 101 ? 4.617 12.825 -21.399 1.00 43.50 101 TYR A C 1
ATOM 825 O O . TYR A 1 101 ? 5.663 12.870 -20.757 1.00 43.50 101 TYR A O 1
ATOM 833 N N . VAL A 1 102 ? 4.449 13.545 -22.510 1.00 34.03 102 VAL A N 1
ATOM 834 C CA . VAL A 1 102 ? 5.298 14.706 -22.803 1.00 34.03 102 VAL A CA 1
ATOM 835 C C . VAL A 1 102 ? 4.794 15.858 -21.929 1.00 34.03 102 VAL A C 1
ATOM 837 O O . VAL A 1 102 ? 3.962 16.656 -22.355 1.00 34.03 102 VAL A O 1
ATOM 840 N N . THR A 1 103 ? 5.252 15.944 -20.679 1.00 34.53 103 THR A N 1
ATOM 841 C CA . THR A 1 103 ? 5.028 17.116 -19.821 1.00 34.53 103 THR A CA 1
ATOM 842 C C . THR A 1 103 ? 6.143 18.136 -20.043 1.00 34.53 103 THR A C 1
ATOM 844 O O . THR A 1 103 ? 7.059 18.288 -19.245 1.00 34.53 103 THR A O 1
ATOM 847 N N . THR A 1 104 ? 6.068 18.920 -21.122 1.00 30.50 104 THR A N 1
ATOM 848 C CA . THR A 1 104 ? 6.790 20.204 -21.150 1.00 30.50 104 THR A CA 1
ATOM 849 C C . THR A 1 104 ? 5.980 21.234 -20.364 1.00 30.50 104 THR A C 1
ATOM 851 O O . THR A 1 104 ? 5.267 22.051 -20.945 1.00 30.50 104 THR A O 1
ATOM 854 N N . ARG A 1 105 ? 6.052 21.189 -19.029 1.00 37.38 105 ARG A N 1
ATOM 855 C CA . ARG A 1 105 ? 5.746 22.354 -18.187 1.00 37.38 105 ARG A CA 1
ATOM 856 C C . ARG A 1 105 ? 7.075 22.990 -17.802 1.00 37.38 105 ARG A C 1
ATOM 858 O O . ARG A 1 105 ? 7.698 22.602 -16.825 1.00 37.38 105 ARG A O 1
ATOM 865 N N . SER A 1 106 ? 7.541 23.920 -18.630 1.00 32.09 106 SER A N 1
ATOM 866 C CA . SER A 1 106 ? 8.614 24.836 -18.249 1.00 32.09 106 SER A CA 1
ATOM 867 C C . SER A 1 106 ? 8.110 25.755 -17.135 1.00 32.09 106 SER A C 1
ATOM 869 O O . SER A 1 106 ? 6.997 26.266 -17.236 1.00 32.09 106 SER A O 1
ATOM 871 N N . ASP A 1 107 ? 8.937 25.995 -16.116 1.00 38.41 107 ASP A N 1
ATOM 872 C CA . ASP A 1 107 ? 8.690 26.866 -14.949 1.00 38.41 107 ASP A CA 1
ATOM 873 C C . ASP A 1 107 ? 8.500 28.367 -15.276 1.00 38.41 107 ASP A C 1
ATOM 875 O O . ASP A 1 107 ? 8.674 29.242 -14.424 1.00 38.41 107 ASP A O 1
ATOM 879 N N . GLU A 1 108 ? 8.124 28.707 -16.504 1.00 38.09 108 GLU A N 1
ATOM 880 C CA . GLU A 1 108 ? 7.868 30.080 -16.908 1.00 38.09 108 GLU A CA 1
ATOM 881 C C . GLU A 1 108 ? 6.364 30.335 -16.960 1.00 38.09 108 GLU A C 1
ATOM 883 O O . GLU A 1 108 ? 5.599 29.651 -17.637 1.00 38.09 108 GLU A O 1
ATOM 888 N N . LYS A 1 109 ? 5.954 31.326 -16.165 1.00 36.72 109 LYS A N 1
ATOM 889 C CA . LYS A 1 109 ? 4.611 31.893 -16.108 1.00 36.72 109 LYS A CA 1
ATOM 890 C C . LYS A 1 109 ? 4.152 32.302 -17.508 1.00 36.72 109 LYS A C 1
ATOM 892 O O . LYS A 1 109 ? 4.435 33.422 -17.902 1.00 36.72 109 LYS A O 1
ATOM 897 N N . ASP A 1 110 ? 3.417 31.443 -18.199 1.00 31.55 110 ASP A N 1
ATOM 898 C CA . ASP A 1 110 ? 2.483 31.852 -19.245 1.00 31.55 110 ASP A CA 1
ATOM 899 C C . ASP A 1 110 ? 1.373 30.798 -19.393 1.00 31.55 110 ASP A C 1
ATOM 901 O O . ASP A 1 110 ? 1.593 29.640 -19.752 1.00 31.55 110 ASP A O 1
ATOM 905 N N . ASP A 1 111 ? 0.154 31.225 -19.060 1.00 34.47 111 ASP A N 1
ATOM 906 C CA . ASP A 1 111 ? -1.086 30.451 -19.081 1.00 34.47 111 ASP A CA 1
ATOM 907 C C . ASP A 1 111 ? -1.534 30.145 -20.517 1.00 34.47 111 ASP A C 1
ATOM 909 O O . ASP A 1 111 ? -2.506 30.718 -20.998 1.00 34.47 111 ASP A O 1
ATOM 913 N N . HIS A 1 112 ? -0.885 29.211 -21.215 1.00 29.08 112 HIS A N 1
ATOM 914 C CA . HIS A 1 112 ? -1.443 28.633 -22.442 1.00 29.08 112 HIS A CA 1
ATOM 915 C C . HIS A 1 112 ? -1.127 27.136 -22.550 1.00 29.08 112 HIS A C 1
ATOM 917 O O . HIS A 1 112 ? -0.051 26.723 -22.972 1.00 29.08 112 HIS A O 1
ATOM 923 N N . ILE A 1 113 ? -2.112 26.303 -22.195 1.00 34.44 113 ILE A N 1
ATOM 924 C CA . ILE A 1 113 ? -2.095 24.864 -22.472 1.00 34.44 113 ILE A CA 1
ATOM 925 C C . ILE A 1 113 ? -2.232 24.685 -23.988 1.00 34.44 113 ILE A C 1
ATOM 927 O O . ILE A 1 113 ? -3.318 24.862 -24.544 1.00 34.44 113 ILE A O 1
ATOM 931 N N . LEU A 1 114 ? -1.147 24.307 -24.663 1.00 27.58 114 LEU A N 1
ATOM 932 C CA . LEU A 1 114 ? -1.229 23.765 -26.016 1.00 27.58 114 LEU A CA 1
ATOM 933 C C . LEU A 1 114 ? -1.745 22.326 -25.930 1.00 27.58 114 LEU A C 1
ATOM 935 O O . LEU A 1 114 ? -0.986 21.362 -25.910 1.00 27.58 114 LEU A O 1
ATOM 939 N N . VAL A 1 115 ? -3.070 22.189 -25.865 1.00 31.78 115 VAL A N 1
ATOM 940 C CA . VAL A 1 115 ? -3.736 20.937 -26.219 1.00 31.78 115 VAL A CA 1
ATOM 941 C C . VAL A 1 115 ? -3.558 20.788 -27.724 1.00 31.78 115 VAL A C 1
ATOM 943 O O . VAL A 1 115 ? -4.124 21.571 -28.489 1.00 31.78 115 VAL A O 1
ATOM 946 N N . ASN A 1 116 ? -2.781 19.797 -28.168 1.00 31.08 116 ASN A N 1
ATOM 947 C CA . ASN A 1 116 ? -2.894 19.346 -29.549 1.00 31.08 116 ASN A CA 1
ATOM 948 C C . ASN A 1 116 ? -4.336 18.874 -29.737 1.00 31.08 116 ASN A C 1
ATOM 950 O O . ASN A 1 116 ? -4.755 17.853 -29.196 1.00 31.08 116 ASN A O 1
ATOM 954 N N . GLY A 1 117 ? -5.110 19.706 -30.429 1.00 28.97 117 GLY A N 1
ATOM 955 C CA . GLY A 1 117 ? -6.523 19.507 -30.665 1.00 28.97 117 GLY A CA 1
ATOM 956 C C . GLY A 1 117 ? -6.767 18.207 -31.413 1.00 28.97 117 GLY A C 1
ATOM 957 O O . GLY A 1 117 ? -6.629 18.147 -32.628 1.00 28.97 117 GLY A O 1
ATOM 958 N N . ALA A 1 118 ? -7.193 17.194 -30.675 1.00 22.31 118 ALA A N 1
ATOM 959 C CA . ALA A 1 118 ? -8.093 16.163 -31.145 1.00 22.31 118 ALA A CA 1
ATOM 960 C C . ALA A 1 118 ? -8.773 15.568 -29.911 1.00 22.31 118 ALA A C 1
ATOM 962 O O . ALA A 1 118 ? -8.123 14.993 -29.043 1.00 22.31 118 ALA A O 1
ATOM 963 N N . TYR A 1 119 ? -10.097 15.698 -29.844 1.00 27.67 119 TYR A N 1
ATOM 964 C CA . TYR A 1 119 ? -10.929 14.742 -29.123 1.00 27.67 119 TYR A CA 1
ATOM 965 C C . TYR A 1 119 ? -10.638 13.357 -29.720 1.00 27.67 119 TYR A C 1
ATOM 967 O O . TYR A 1 119 ? -11.240 12.969 -30.717 1.00 27.67 119 TYR A O 1
ATOM 975 N N . ALA A 1 120 ? -9.667 12.636 -29.167 1.00 26.92 120 ALA A N 1
ATOM 976 C CA . ALA A 1 120 ? -9.361 11.275 -29.574 1.00 26.92 120 ALA A CA 1
ATOM 977 C C . ALA A 1 120 ? -10.177 10.320 -28.698 1.00 26.92 120 ALA A C 1
ATOM 979 O O . ALA A 1 120 ? -9.703 9.749 -27.721 1.00 26.92 120 ALA A O 1
ATOM 980 N N . SER A 1 121 ? -11.448 10.162 -29.068 1.00 28.22 121 SER A N 1
ATOM 981 C CA . SER A 1 121 ? -12.122 8.876 -28.922 1.00 28.22 121 SER A CA 1
ATOM 982 C C . SER A 1 121 ? -11.240 7.798 -29.564 1.00 28.22 121 SER A C 1
ATOM 984 O O . SER A 1 121 ? -10.773 8.006 -30.683 1.00 28.22 121 SER A O 1
ATOM 986 N N . SER A 1 122 ? -11.059 6.661 -28.891 1.00 29.09 122 SER A N 1
ATOM 987 C CA . SER A 1 122 ? -10.135 5.563 -29.228 1.00 29.09 122 SER A CA 1
ATOM 988 C C . SER A 1 122 ? -8.663 5.848 -28.898 1.00 29.09 122 SER A C 1
ATOM 990 O O . SER A 1 122 ? -7.876 6.323 -29.708 1.00 29.09 122 SER A O 1
ATOM 992 N N . THR A 1 123 ? -8.275 5.501 -27.673 1.00 28.72 123 THR A N 1
ATOM 993 C CA . THR A 1 123 ? -6.885 5.254 -27.286 1.00 28.72 123 THR A CA 1
ATOM 994 C C . THR A 1 123 ? -6.404 3.969 -27.960 1.00 28.72 123 THR A C 1
ATOM 996 O O . THR A 1 123 ? -6.382 2.895 -27.365 1.00 28.72 123 THR A O 1
ATOM 999 N N . SER A 1 124 ? -6.014 4.054 -29.231 1.00 27.55 124 SER A N 1
ATOM 1000 C CA . SER A 1 124 ? -5.034 3.107 -29.756 1.00 27.55 124 SER A CA 1
ATOM 1001 C C . SER A 1 124 ? -3.708 3.425 -29.073 1.00 27.55 124 SER A C 1
ATOM 1003 O O . SER A 1 124 ? -3.163 4.509 -29.287 1.00 27.55 124 SER A O 1
ATOM 1005 N N . ALA A 1 125 ? -3.234 2.514 -28.220 1.00 31.25 125 ALA A N 1
ATOM 1006 C CA . ALA A 1 125 ? -1.894 2.568 -27.655 1.00 31.25 125 ALA A CA 1
ATOM 1007 C C . ALA A 1 125 ? -0.898 2.799 -28.798 1.00 31.25 125 ALA A C 1
ATOM 1009 O O . ALA A 1 125 ? -0.807 1.993 -29.724 1.00 31.25 125 ALA A O 1
ATOM 1010 N N . ILE A 1 126 ? -0.221 3.942 -28.770 1.00 35.88 126 ILE A N 1
ATOM 1011 C CA . ILE A 1 126 ? 0.926 4.170 -29.632 1.00 35.88 126 ILE A CA 1
ATOM 1012 C C . ILE A 1 126 ? 2.045 3.344 -28.995 1.00 35.88 126 ILE A C 1
ATOM 1014 O O . ILE A 1 126 ? 2.562 3.703 -27.943 1.00 35.88 126 ILE A O 1
ATOM 1018 N N . ASP A 1 127 ? 2.322 2.183 -29.582 1.00 38.59 127 ASP A N 1
ATOM 1019 C CA . ASP A 1 127 ? 3.455 1.336 -29.220 1.00 38.59 127 ASP A CA 1
ATOM 1020 C C . ASP A 1 127 ? 4.742 2.037 -29.675 1.00 38.59 127 ASP A C 1
ATOM 1022 O O . ASP A 1 127 ? 5.033 2.117 -30.872 1.00 38.59 127 ASP A O 1
ATOM 1026 N N . CYS A 1 128 ? 5.458 2.624 -28.718 1.00 37.41 128 CYS A N 1
ATOM 1027 C CA . CYS A 1 128 ? 6.681 3.381 -28.945 1.00 37.41 128 CYS A CA 1
ATOM 1028 C C . CYS A 1 128 ? 7.779 2.937 -27.973 1.00 37.41 128 CYS A C 1
ATOM 1030 O O . CYS A 1 128 ? 7.953 3.514 -26.909 1.00 37.41 128 CYS A O 1
ATOM 1032 N N . GLY A 1 129 ? 8.565 1.954 -28.418 1.00 36.09 129 GLY A N 1
ATOM 1033 C CA . GLY A 1 129 ? 9.992 1.809 -28.112 1.00 36.09 129 GLY A CA 1
ATOM 1034 C C . GLY A 1 129 ? 10.348 1.229 -26.746 1.00 36.09 129 GLY A C 1
ATOM 1035 O O . GLY A 1 129 ? 10.367 1.966 -25.776 1.00 36.09 129 GLY A O 1
ATOM 1036 N N . ASP A 1 130 ? 10.730 -0.055 -26.716 1.00 46.34 130 ASP A N 1
ATOM 1037 C CA . ASP A 1 130 ? 11.528 -0.778 -25.695 1.00 46.34 130 ASP A CA 1
ATOM 1038 C C . ASP A 1 130 ? 11.189 -0.621 -24.188 1.00 46.34 130 ASP A C 1
ATOM 1040 O O . ASP A 1 130 ? 11.774 -1.320 -23.360 1.00 46.34 130 ASP A O 1
ATOM 1044 N N . GLY A 1 131 ? 10.239 0.228 -23.792 1.00 51.91 131 GLY A N 1
ATOM 1045 C CA . GLY A 1 131 ? 9.859 0.489 -22.409 1.00 51.91 131 GLY A CA 1
ATOM 1046 C C . GLY A 1 131 ? 9.006 -0.639 -21.843 1.00 51.91 131 GLY A C 1
ATOM 1047 O O . GLY A 1 131 ? 7.901 -0.909 -22.317 1.00 51.91 131 GLY A O 1
ATOM 1048 N N . LYS A 1 132 ? 9.509 -1.311 -20.806 1.00 69.31 132 LYS A N 1
ATOM 1049 C CA . LYS A 1 132 ? 8.760 -2.340 -20.081 1.00 69.31 132 LYS A CA 1
ATOM 1050 C C . LYS A 1 132 ? 7.558 -1.691 -19.379 1.00 69.31 132 LYS A C 1
ATOM 1052 O O . LYS A 1 132 ? 7.676 -0.684 -18.689 1.00 69.31 132 LYS A O 1
ATOM 1057 N N . ARG A 1 133 ? 6.366 -2.260 -19.581 1.00 81.19 133 ARG A N 1
ATOM 1058 C CA . ARG A 1 133 ? 5.115 -1.790 -18.966 1.00 81.19 133 ARG A CA 1
ATOM 1059 C C . ARG A 1 133 ? 4.926 -2.426 -17.588 1.00 81.19 133 ARG A C 1
ATOM 1061 O O . ARG A 1 133 ? 4.956 -3.655 -17.460 1.00 81.19 133 ARG A O 1
ATOM 1068 N N . HIS A 1 134 ? 4.667 -1.610 -16.567 1.00 88.12 134 HIS A N 1
ATOM 1069 C CA . HIS A 1 134 ? 4.334 -2.084 -15.221 1.00 88.12 134 HIS A CA 1
ATOM 1070 C C . HIS A 1 134 ? 2.866 -1.816 -14.874 1.00 88.12 134 HIS A C 1
ATOM 1072 O O . HIS A 1 134 ? 2.268 -0.830 -15.306 1.00 88.12 134 HIS A O 1
ATOM 1078 N N . TYR A 1 135 ? 2.283 -2.709 -14.078 1.00 89.06 135 TYR A N 1
ATOM 1079 C CA . TYR A 1 135 ? 0.940 -2.560 -13.529 1.00 89.06 135 TYR A CA 1
ATOM 1080 C C . TYR A 1 135 ? 1.053 -2.030 -12.107 1.00 89.06 135 TYR A C 1
ATOM 1082 O O . TYR A 1 135 ? 1.707 -2.656 -11.278 1.00 89.06 135 TYR A O 1
ATOM 1090 N N . LEU A 1 136 ? 0.445 -0.881 -11.831 1.00 93.94 136 LEU A N 1
ATOM 1091 C CA . LEU A 1 136 ? 0.519 -0.214 -10.535 1.00 93.94 136 LEU A CA 1
ATOM 1092 C C . LEU A 1 136 ? -0.840 -0.291 -9.844 1.00 93.94 136 LEU A C 1
ATOM 1094 O O . LEU A 1 136 ? -1.852 0.093 -10.427 1.00 93.94 136 LEU A O 1
ATOM 1098 N N . TYR A 1 137 ? -0.832 -0.737 -8.595 1.00 96.19 137 TYR A N 1
ATOM 1099 C CA . TYR A 1 137 ? -1.992 -0.820 -7.718 1.00 96.19 137 TYR A CA 1
ATOM 1100 C C . TYR A 1 137 ? -1.624 -0.171 -6.391 1.00 96.19 137 TYR A C 1
ATOM 1102 O O . TYR A 1 137 ? -0.559 -0.463 -5.844 1.00 96.19 137 TYR A O 1
ATOM 1110 N N . PHE A 1 138 ? -2.496 0.670 -5.837 1.00 97.38 138 PHE A N 1
ATOM 1111 C CA . PHE A 1 138 ? -2.333 1.018 -4.427 1.00 97.38 138 PHE A CA 1
ATOM 1112 C C . PHE A 1 138 ? -2.724 -0.187 -3.560 1.00 97.38 138 PHE A C 1
ATOM 1114 O O . PHE A 1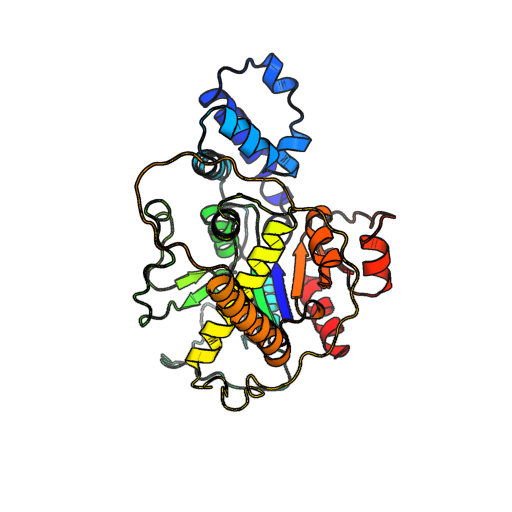 138 ? -3.617 -0.952 -3.924 1.00 97.38 138 PHE A O 1
ATOM 1121 N N . PHE A 1 139 ? -2.083 -0.370 -2.412 1.00 97.25 139 PHE A N 1
ATOM 1122 C CA . PHE A 1 139 ? -2.427 -1.431 -1.471 1.00 97.25 139 PHE A CA 1
ATOM 1123 C C . PHE A 1 139 ? -2.229 -0.948 -0.036 1.00 97.25 139 PHE A C 1
ATOM 1125 O O . PHE A 1 139 ? -1.103 -0.912 0.449 1.00 97.25 139 PHE A O 1
ATOM 1132 N N . THR A 1 140 ? -3.318 -0.574 0.638 1.00 93.81 140 THR A N 1
ATOM 1133 C CA . THR A 1 140 ? -3.285 0.181 1.902 1.00 93.81 140 THR A CA 1
ATOM 1134 C C . THR A 1 140 ? -4.230 -0.392 2.960 1.00 93.81 140 THR A C 1
ATOM 1136 O O . THR A 1 140 ? -5.264 -0.978 2.638 1.00 93.81 140 THR A O 1
ATOM 1139 N N . ASN A 1 141 ? -3.889 -0.179 4.234 1.00 89.44 141 ASN A N 1
ATOM 1140 C CA . ASN A 1 141 ? -4.781 -0.422 5.373 1.00 89.44 141 ASN A CA 1
ATOM 1141 C C . ASN A 1 141 ? -5.705 0.769 5.690 1.00 89.44 141 ASN A C 1
ATOM 1143 O O . ASN A 1 141 ? -6.535 0.668 6.594 1.00 89.44 141 ASN A O 1
ATOM 1147 N N . ALA A 1 142 ? -5.595 1.880 4.959 1.00 86.00 142 ALA A N 1
ATOM 1148 C CA . ALA A 1 142 ? -6.559 2.966 5.031 1.00 86.00 142 ALA A CA 1
ATOM 1149 C C . ALA A 1 142 ? -7.884 2.599 4.344 1.00 86.00 142 ALA A C 1
ATOM 1151 O O . ALA A 1 142 ? -7.950 1.705 3.491 1.00 86.00 142 ALA A O 1
ATOM 1152 N N . ASN A 1 143 ? -8.951 3.316 4.709 1.00 83.81 143 ASN A N 1
ATOM 1153 C CA . ASN A 1 143 ? -10.245 3.166 4.045 1.00 83.81 143 ASN A CA 1
ATOM 1154 C C . ASN A 1 143 ? -10.222 3.736 2.629 1.00 83.81 143 ASN A C 1
ATOM 1156 O O . ASN A 1 143 ? -9.405 4.600 2.289 1.00 83.81 143 ASN A O 1
ATOM 1160 N N . ARG A 1 144 ? -11.147 3.261 1.796 1.00 86.50 144 ARG A N 1
ATOM 1161 C CA . ARG A 1 144 ? -11.251 3.656 0.387 1.00 86.50 144 ARG A CA 1
ATOM 1162 C C . ARG A 1 144 ? -11.347 5.175 0.230 1.00 86.50 144 ARG A C 1
ATOM 1164 O O . ARG A 1 144 ? -10.690 5.757 -0.632 1.00 86.50 144 ARG A O 1
ATOM 1171 N N . SER A 1 145 ? -12.140 5.827 1.079 1.00 84.81 145 SER A N 1
ATOM 1172 C CA . SER A 1 145 ? -12.335 7.281 1.067 1.00 84.81 145 SER A CA 1
ATOM 1173 C C . SER A 1 145 ? -11.051 8.059 1.370 1.00 84.81 145 SER A C 1
ATOM 1175 O O . SER A 1 145 ? -10.766 9.058 0.708 1.00 84.81 145 SER A O 1
ATOM 1177 N N . HIS A 1 146 ? -10.265 7.610 2.346 1.00 88.25 146 HIS A N 1
ATOM 1178 C CA . HIS A 1 146 ? -8.988 8.204 2.724 1.00 88.25 146 HIS A CA 1
ATOM 1179 C C . HIS A 1 146 ? -7.973 8.038 1.600 1.00 88.25 146 HIS A C 1
ATOM 1181 O O . HIS A 1 146 ? -7.435 9.035 1.119 1.00 88.25 146 HIS A O 1
ATOM 1187 N N . ALA A 1 147 ? -7.801 6.803 1.118 1.00 91.31 147 ALA A N 1
ATOM 1188 C CA . ALA A 1 147 ? -6.909 6.472 0.012 1.00 91.31 147 ALA A CA 1
ATOM 1189 C C . ALA A 1 147 ? -7.164 7.381 -1.198 1.00 91.31 147 ALA A C 1
ATOM 1191 O O . ALA A 1 147 ? -6.254 8.050 -1.686 1.00 91.31 147 ALA A O 1
ATOM 1192 N N . ARG A 1 148 ? -8.426 7.496 -1.627 1.00 91.31 148 ARG A N 1
ATOM 1193 C CA . ARG A 1 148 ? -8.815 8.358 -2.752 1.00 91.31 148 ARG A CA 1
ATOM 1194 C C . ARG A 1 148 ? -8.482 9.821 -2.510 1.00 91.31 148 ARG A C 1
ATOM 1196 O O . ARG A 1 148 ? -7.834 10.433 -3.350 1.00 91.31 148 ARG A O 1
ATOM 1203 N N . ARG A 1 149 ? -8.862 10.381 -1.357 1.00 91.44 149 ARG A N 1
ATOM 1204 C CA . ARG A 1 149 ? -8.592 11.795 -1.046 1.00 91.44 149 ARG A CA 1
ATOM 1205 C C . ARG A 1 149 ? -7.099 12.107 -1.025 1.00 91.44 149 ARG A C 1
ATOM 1207 O O . ARG A 1 149 ? -6.715 13.190 -1.466 1.00 91.44 149 ARG A O 1
ATOM 1214 N N . ILE A 1 150 ? -6.263 11.184 -0.546 1.00 94.38 150 ILE A N 1
ATOM 1215 C CA . ILE A 1 150 ? -4.804 11.323 -0.605 1.00 94.38 150 ILE A CA 1
ATOM 1216 C C . ILE A 1 150 ? -4.323 11.301 -2.053 1.00 94.38 150 ILE A C 1
ATOM 1218 O O . ILE A 1 150 ? -3.662 12.246 -2.478 1.00 94.38 150 ILE A O 1
ATOM 1222 N N . LEU A 1 151 ? -4.690 10.272 -2.822 1.00 95.81 151 LEU A N 1
ATOM 1223 C CA . LEU A 1 151 ? -4.263 10.125 -4.214 1.00 95.81 151 LEU A CA 1
ATOM 1224 C C . LEU A 1 151 ? -4.700 11.319 -5.073 1.00 95.81 151 LEU A C 1
ATOM 1226 O O . LEU A 1 151 ? -3.905 11.832 -5.854 1.00 95.81 151 LEU A O 1
ATOM 1230 N N . GLU A 1 152 ? -5.920 11.825 -4.893 1.00 94.06 152 GLU A N 1
ATOM 1231 C CA . GLU A 1 152 ? -6.395 13.038 -5.568 1.00 94.06 152 GLU A CA 1
ATOM 1232 C C . GLU A 1 152 ? -5.610 14.280 -5.144 1.00 94.06 152 GLU A C 1
ATOM 1234 O O . GLU A 1 152 ? -5.180 15.053 -5.998 1.00 94.06 152 GLU A O 1
ATOM 1239 N N . SER A 1 153 ? -5.368 14.458 -3.842 1.00 95.12 153 SER A N 1
ATOM 1240 C CA . SER A 1 153 ? -4.609 15.607 -3.329 1.00 95.12 153 SER A CA 1
ATOM 1241 C C . SER A 1 153 ? -3.146 15.602 -3.791 1.00 95.12 153 SER A C 1
ATOM 1243 O O . SER A 1 153 ? -2.551 16.668 -3.947 1.00 95.12 153 SER A O 1
ATOM 1245 N N . LEU A 1 154 ? -2.572 14.417 -4.030 1.00 96.88 154 LEU A N 1
ATOM 1246 C CA . LEU A 1 154 ? -1.235 14.237 -4.604 1.00 96.88 154 LEU A CA 1
ATOM 1247 C C . LEU A 1 154 ? -1.199 14.419 -6.131 1.00 96.88 154 LEU A C 1
ATOM 1249 O O . LEU A 1 154 ? -0.111 14.547 -6.686 1.00 96.88 154 LEU A O 1
ATOM 1253 N N . GLY A 1 155 ? -2.352 14.464 -6.807 1.00 96.25 155 GLY A N 1
ATOM 1254 C CA . GLY A 1 155 ? -2.438 14.506 -8.272 1.00 96.25 155 GLY A CA 1
ATOM 1255 C C . GLY A 1 155 ? -2.320 13.136 -8.952 1.00 96.25 155 GLY A C 1
ATOM 1256 O O . GLY A 1 155 ? -2.166 13.063 -10.160 1.00 96.25 155 GLY A O 1
ATOM 1257 N N . LEU A 1 156 ? -2.434 12.031 -8.212 1.00 96.56 156 LEU A N 1
ATOM 1258 C CA . LEU A 1 156 ? -2.184 10.665 -8.699 1.00 96.56 156 LEU A CA 1
ATOM 1259 C C . LEU A 1 156 ? -3.434 9.939 -9.205 1.00 96.56 156 LEU A C 1
ATOM 126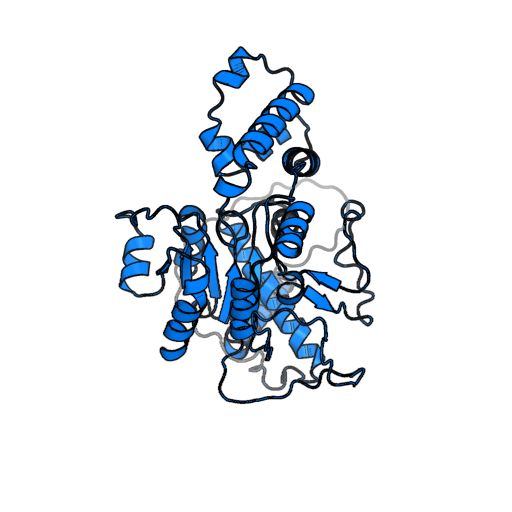1 O O . LEU A 1 156 ? -3.407 8.733 -9.458 1.00 96.56 156 LEU A O 1
ATOM 1265 N N . ARG A 1 157 ? -4.550 10.651 -9.365 1.00 92.81 157 ARG A N 1
ATOM 1266 C CA . ARG A 1 157 ? -5.801 10.065 -9.859 1.00 92.81 157 ARG A CA 1
ATOM 1267 C C . ARG A 1 157 ? -5.610 9.393 -11.224 1.00 92.81 157 ARG A C 1
ATOM 1269 O O . ARG A 1 157 ? -6.057 8.268 -11.408 1.00 92.81 157 ARG A O 1
ATOM 1276 N N . SER A 1 158 ? -4.915 10.045 -12.155 1.00 90.31 158 SER A N 1
ATOM 1277 C CA . SER A 1 158 ? -4.587 9.522 -13.497 1.00 90.31 158 SER A CA 1
ATOM 1278 C C . SER A 1 158 ? -3.785 8.208 -13.449 1.00 90.31 158 SER A C 1
ATOM 1280 O O . SER A 1 158 ? -3.927 7.333 -14.308 1.00 90.31 158 SER A O 1
ATOM 1282 N N . VAL A 1 159 ? -2.961 8.039 -12.412 1.00 92.31 159 VAL A N 1
ATOM 1283 C CA . VAL A 1 159 ? -2.120 6.858 -12.203 1.00 92.31 159 VAL A CA 1
ATOM 1284 C C . VAL A 1 159 ? -2.955 5.673 -11.716 1.00 92.31 159 VAL A C 1
ATOM 1286 O O . VAL A 1 159 ? -2.809 4.576 -12.255 1.00 92.31 159 VAL A O 1
ATOM 1289 N N . PHE A 1 160 ? -3.856 5.891 -10.757 1.00 93.19 160 PHE A N 1
ATOM 1290 C CA . PHE A 1 160 ? -4.600 4.825 -10.070 1.00 93.19 160 PHE A CA 1
ATOM 1291 C C . PHE A 1 160 ? -6.074 4.735 -10.465 1.00 93.19 160 PHE A C 1
ATOM 1293 O O . PHE A 1 160 ? -6.895 4.225 -9.702 1.00 93.19 160 PHE A O 1
ATOM 1300 N N . THR A 1 161 ? -6.431 5.211 -11.655 1.00 89.44 161 THR A N 1
ATOM 1301 C CA . THR A 1 161 ? -7.773 5.029 -12.209 1.00 89.44 161 THR A CA 1
ATOM 1302 C C . THR A 1 161 ? -7.736 4.485 -13.630 1.00 89.44 161 THR A C 1
ATOM 1304 O O . THR A 1 161 ? -6.769 4.674 -14.371 1.00 89.44 161 THR A O 1
ATOM 1307 N N . ARG A 1 162 ? -8.813 3.799 -14.016 1.00 83.62 162 ARG A N 1
ATOM 1308 C CA . ARG A 1 162 ? -9.110 3.415 -15.399 1.00 83.62 162 ARG A CA 1
ATOM 1309 C C . ARG A 1 162 ? -10.594 3.611 -15.689 1.00 83.62 162 ARG A C 1
ATOM 1311 O O . ARG A 1 162 ? -11.415 3.612 -14.774 1.00 83.62 162 ARG A O 1
ATOM 1318 N N . GLN A 1 163 ? -10.944 3.778 -16.960 1.00 80.06 163 GLN A N 1
ATOM 1319 C CA . GLN A 1 163 ? -12.342 3.913 -17.360 1.00 80.06 163 GLN A CA 1
ATOM 1320 C C . GLN A 1 163 ? -13.096 2.604 -17.095 1.00 80.06 163 GLN A C 1
ATOM 1322 O O . GLN A 1 163 ? -12.655 1.534 -17.525 1.00 80.06 163 GLN A O 1
ATOM 1327 N N . ARG A 1 164 ? -14.238 2.696 -16.410 1.00 74.19 164 ARG A N 1
ATOM 1328 C CA . ARG A 1 164 ? -15.133 1.562 -16.199 1.00 74.19 164 ARG A CA 1
ATOM 1329 C C . ARG A 1 164 ? -15.762 1.172 -17.529 1.00 74.19 164 ARG A C 1
ATOM 1331 O O . ARG A 1 164 ? -16.269 2.010 -18.275 1.00 74.19 164 ARG A O 1
ATOM 1338 N N . GLN A 1 165 ? -15.736 -0.115 -17.839 1.00 64.88 165 GLN A N 1
ATOM 1339 C CA . GLN A 1 165 ? -16.273 -0.613 -19.099 1.00 64.88 165 GLN A CA 1
ATOM 1340 C C . GLN A 1 165 ? -17.789 -0.806 -18.997 1.00 64.88 165 GLN A C 1
ATOM 1342 O O . GLN A 1 165 ? -18.286 -1.544 -18.150 1.00 64.88 165 GLN A O 1
ATOM 1347 N N . THR A 1 166 ? -18.532 -0.176 -19.906 1.00 52.03 166 THR A N 1
ATOM 1348 C CA . THR A 1 166 ? -20.007 -0.177 -19.963 1.00 52.03 166 THR A CA 1
ATOM 1349 C C . THR A 1 166 ? -20.633 -1.549 -20.248 1.00 52.03 166 THR A C 1
ATOM 1351 O O . THR A 1 166 ? -21.834 -1.721 -20.057 1.00 52.03 166 THR A O 1
ATOM 1354 N N . ALA A 1 167 ? -19.849 -2.540 -20.690 1.00 47.22 167 ALA A N 1
ATOM 1355 C CA . ALA A 1 167 ? -20.350 -3.864 -21.071 1.00 47.22 167 ALA A CA 1
ATOM 1356 C C . ALA A 1 167 ? -20.478 -4.859 -19.903 1.00 47.22 167 ALA A C 1
ATOM 1358 O O . ALA A 1 167 ? -21.124 -5.895 -20.060 1.00 47.22 167 ALA A O 1
ATOM 1359 N N . SER A 1 168 ? -19.930 -4.560 -18.722 1.00 44.22 168 SER A N 1
ATOM 1360 C CA . SER A 1 168 ? -20.188 -5.359 -17.526 1.00 44.22 168 SER A CA 1
ATOM 1361 C C . SER A 1 168 ? -21.260 -4.689 -16.672 1.00 44.22 168 SER A C 1
ATOM 1363 O O . SER A 1 168 ? -20.970 -4.127 -15.621 1.00 44.22 168 SER A O 1
ATOM 1365 N N . LEU A 1 169 ? -22.530 -4.871 -17.048 1.00 39.06 169 LEU A N 1
ATOM 1366 C CA . LEU A 1 169 ? -23.659 -4.857 -16.098 1.00 39.06 169 LEU A CA 1
ATOM 1367 C C . LEU A 1 169 ? -23.576 -6.054 -15.121 1.00 39.06 169 LEU A C 1
ATOM 1369 O O . LEU A 1 169 ? -24.583 -6.625 -14.716 1.00 39.06 169 LEU A O 1
ATOM 1373 N N . ASN A 1 170 ? -22.364 -6.455 -14.740 1.00 40.19 170 ASN A N 1
ATOM 1374 C CA . ASN A 1 170 ? -22.127 -7.396 -13.670 1.00 40.19 170 ASN A CA 1
ATOM 1375 C C . ASN A 1 170 ? -21.961 -6.577 -12.394 1.00 40.19 170 ASN A C 1
ATOM 1377 O O . ASN A 1 170 ? -20.912 -5.998 -12.136 1.00 40.19 170 ASN A O 1
ATOM 1381 N N . GLN A 1 171 ? -23.060 -6.567 -11.645 1.00 41.19 171 GLN A N 1
ATOM 1382 C CA . GLN A 1 171 ? -23.334 -6.176 -10.256 1.00 41.19 171 GLN A CA 1
ATOM 1383 C C . GLN A 1 171 ? -22.262 -6.494 -9.180 1.00 41.19 171 GLN A C 1
ATOM 1385 O O . GLN A 1 171 ? -22.592 -6.578 -8.003 1.00 41.19 171 GLN A O 1
ATOM 1390 N N . TYR A 1 172 ? -20.985 -6.675 -9.511 1.00 42.22 172 TYR A N 1
ATOM 1391 C CA . TYR A 1 172 ? -20.012 -7.309 -8.616 1.00 42.22 172 TYR A CA 1
ATOM 1392 C C . TYR A 1 172 ? -19.145 -6.373 -7.762 1.00 42.22 172 TYR A C 1
ATOM 1394 O O . TYR A 1 172 ? -18.283 -6.867 -7.043 1.00 42.22 172 TYR A O 1
ATOM 1402 N N . TYR A 1 173 ? -19.389 -5.059 -7.755 1.00 45.19 173 TYR A N 1
ATOM 1403 C CA . TYR A 1 173 ? -18.654 -4.130 -6.875 1.00 45.19 173 TYR A CA 1
ATOM 1404 C C . TYR A 1 173 ? -19.535 -3.215 -6.021 1.00 45.19 173 TYR A C 1
ATOM 1406 O O . TYR A 1 173 ? -19.030 -2.266 -5.428 1.00 45.19 173 TYR A O 1
ATOM 1414 N N . HIS A 1 174 ? -20.838 -3.488 -5.916 1.00 43.25 174 HIS A N 1
ATOM 1415 C CA . HIS A 1 174 ? -21.751 -2.612 -5.179 1.00 43.25 174 HIS A CA 1
ATOM 1416 C C . HIS A 1 174 ? -22.550 -3.389 -4.147 1.00 43.25 174 HIS A C 1
ATOM 1418 O O . HIS A 1 174 ? -23.622 -3.917 -4.436 1.00 43.25 174 HIS A O 1
ATOM 1424 N N . TYR A 1 175 ? -22.034 -3.414 -2.920 1.00 45.31 175 TYR A N 1
ATOM 1425 C CA . TYR A 1 175 ? -22.888 -3.606 -1.757 1.00 45.31 175 TYR A CA 1
ATOM 1426 C C . TYR A 1 175 ? -23.404 -2.247 -1.278 1.00 45.31 175 TYR A C 1
ATOM 1428 O O . TYR A 1 175 ? -22.734 -1.226 -1.414 1.00 45.31 175 TYR A O 1
ATOM 1436 N N . SER A 1 176 ? -24.596 -2.242 -0.682 1.00 44.81 176 SER A N 1
ATOM 1437 C CA . SER A 1 176 ? -25.352 -1.061 -0.225 1.00 44.81 176 SER A CA 1
ATOM 1438 C C . SER A 1 176 ? -24.630 -0.132 0.766 1.00 44.81 176 SER A C 1
ATOM 1440 O O . SER A 1 176 ? -25.193 0.884 1.165 1.00 44.81 176 SER A O 1
ATOM 1442 N N . TYR A 1 177 ? -23.417 -0.482 1.191 1.00 44.22 177 TYR A N 1
ATOM 1443 C CA . TYR A 1 177 ? -22.606 0.247 2.165 1.00 44.22 177 TYR A CA 1
ATOM 1444 C C . TYR A 1 177 ? -21.500 1.111 1.522 1.00 44.22 177 TYR A C 1
ATOM 1446 O O . TYR A 1 177 ? -20.809 1.822 2.246 1.00 44.22 177 TYR A O 1
ATOM 1454 N N . ASP A 1 178 ? -21.348 1.069 0.190 1.00 51.44 178 ASP A N 1
ATOM 1455 C CA . ASP A 1 178 ? -20.197 1.600 -0.571 1.00 51.44 178 ASP A CA 1
ATOM 1456 C C . ASP A 1 178 ? -20.580 2.798 -1.479 1.00 51.44 178 ASP A C 1
ATOM 1458 O O . ASP A 1 178 ? -20.078 2.964 -2.590 1.00 51.44 178 ASP A O 1
ATOM 1462 N N . MET A 1 179 ? -21.539 3.624 -1.035 1.00 52.22 179 MET A N 1
ATOM 1463 C CA . MET A 1 179 ? -22.056 4.759 -1.824 1.00 52.22 179 MET A CA 1
ATOM 1464 C C . MET A 1 179 ? -21.161 6.007 -1.760 1.00 52.22 179 MET A C 1
ATOM 1466 O O . MET A 1 179 ? -21.222 6.851 -2.656 1.00 52.22 179 MET A O 1
ATOM 1470 N N . ASP A 1 180 ? -20.324 6.141 -0.726 1.00 50.94 180 ASP A N 1
ATOM 1471 C CA . ASP A 1 180 ? -19.441 7.298 -0.575 1.00 50.94 180 ASP A CA 1
ATOM 1472 C C . ASP A 1 180 ? -18.272 7.223 -1.567 1.00 50.94 180 ASP A C 1
ATOM 1474 O O . ASP A 1 180 ? -17.353 6.412 -1.454 1.00 50.94 180 ASP A O 1
ATOM 1478 N N . GLY A 1 181 ? -18.315 8.099 -2.572 1.00 53.47 181 GLY A N 1
ATOM 1479 C CA . GLY A 1 181 ? -17.303 8.175 -3.624 1.00 53.47 181 GLY A CA 1
ATOM 1480 C C . GLY A 1 181 ? -17.491 7.155 -4.746 1.00 53.47 181 GLY A C 1
ATOM 1481 O O . GLY A 1 181 ? -16.541 6.888 -5.480 1.00 53.47 181 GLY A O 1
ATOM 1482 N N . TYR A 1 182 ? -18.672 6.554 -4.897 1.00 62.62 182 TYR A N 1
ATOM 1483 C CA . TYR A 1 182 ? -18.982 5.834 -6.128 1.00 62.62 182 TYR A CA 1
ATOM 1484 C C . TYR A 1 182 ? -18.948 6.799 -7.320 1.00 62.62 182 TYR A C 1
ATOM 1486 O O . TYR A 1 182 ? -19.593 7.846 -7.311 1.00 62.62 182 TYR A O 1
ATOM 1494 N N . GLU A 1 183 ? -18.189 6.434 -8.347 1.00 67.81 183 GLU A N 1
ATOM 1495 C CA . GLU A 1 183 ? -18.122 7.159 -9.611 1.00 67.81 183 GLU A CA 1
ATOM 1496 C C . GLU A 1 183 ? -18.565 6.207 -10.710 1.00 67.81 183 GLU A C 1
ATOM 1498 O O . GLU A 1 183 ? -18.005 5.117 -10.808 1.00 67.81 183 GLU A O 1
ATOM 1503 N N . GLU A 1 184 ? -19.565 6.586 -11.507 1.00 66.88 184 GLU A N 1
ATOM 1504 C CA . GLU A 1 184 ? -20.205 5.713 -12.506 1.00 66.88 184 GLU A CA 1
ATOM 1505 C C . GLU A 1 184 ? -19.235 5.228 -13.596 1.00 66.88 184 GLU A C 1
ATOM 1507 O O . GLU A 1 184 ? -19.317 4.074 -14.021 1.00 66.88 184 GLU A O 1
ATOM 1512 N N . ASP A 1 185 ? -18.254 6.053 -13.963 1.00 77.19 185 ASP A N 1
ATOM 1513 C CA . ASP A 1 185 ? -17.425 5.839 -15.156 1.00 77.19 185 ASP A CA 1
ATOM 1514 C C . ASP A 1 185 ? -15.974 5.430 -14.863 1.00 77.19 185 ASP A C 1
ATOM 1516 O O . ASP A 1 185 ? -15.183 5.265 -15.795 1.00 77.19 185 ASP A O 1
ATOM 1520 N N . VAL A 1 186 ? -15.581 5.291 -13.591 1.00 79.75 186 VAL A N 1
ATOM 1521 C CA . VAL A 1 186 ? -14.169 5.124 -13.208 1.00 79.75 186 VAL A CA 1
ATOM 1522 C C . VAL A 1 186 ? -13.976 4.019 -12.179 1.00 79.75 186 VAL A C 1
ATOM 1524 O O . VAL A 1 186 ? -14.619 4.008 -11.130 1.00 79.75 186 VAL A O 1
ATOM 1527 N N . ASP A 1 187 ? -13.021 3.133 -12.450 1.00 82.31 187 ASP A N 1
ATOM 1528 C CA . ASP A 1 187 ? -12.516 2.158 -11.491 1.00 82.31 187 ASP A CA 1
ATOM 1529 C C . ASP A 1 187 ? -11.190 2.630 -10.904 1.00 82.31 187 ASP A C 1
ATOM 1531 O O . ASP A 1 187 ? -10.267 3.014 -11.626 1.00 82.31 187 ASP A O 1
ATOM 1535 N N . TRP A 1 188 ? -11.104 2.584 -9.578 1.00 87.94 188 TRP A N 1
ATOM 1536 C CA . TRP A 1 188 ? -9.872 2.829 -8.842 1.00 87.94 188 TRP A CA 1
ATOM 1537 C C . TRP A 1 188 ? -9.052 1.538 -8.790 1.00 87.94 188 TRP A C 1
ATOM 1539 O O . TRP A 1 188 ? -9.566 0.492 -8.402 1.00 87.94 188 TRP A O 1
ATOM 1549 N N . VAL A 1 189 ? -7.788 1.614 -9.199 1.00 89.88 189 VAL A N 1
ATOM 1550 C CA . VAL A 1 189 ? -6.892 0.466 -9.370 1.00 89.88 189 VAL A CA 1
ATOM 1551 C C . VAL A 1 189 ? -6.062 0.280 -8.103 1.00 89.88 189 VAL A C 1
ATOM 1553 O O . VAL A 1 189 ? -5.031 0.924 -7.907 1.00 89.88 189 VAL A O 1
ATOM 1556 N N . GLY A 1 190 ? -6.544 -0.588 -7.219 1.00 92.75 190 GLY A N 1
ATOM 1557 C CA . GLY A 1 190 ? -5.880 -0.911 -5.964 1.00 92.75 190 GLY A CA 1
ATOM 1558 C C . GLY A 1 190 ? -6.806 -1.570 -4.954 1.00 92.75 190 GLY A C 1
ATOM 1559 O O . GLY A 1 190 ? -7.937 -1.931 -5.271 1.00 92.75 190 GLY A O 1
ATOM 1560 N N . PHE A 1 191 ? -6.295 -1.733 -3.738 1.00 93.81 191 PHE A N 1
ATOM 1561 C CA . PHE A 1 191 ? -6.937 -2.471 -2.661 1.00 93.81 191 PHE A CA 1
ATOM 1562 C C . PHE A 1 191 ? -6.863 -1.662 -1.364 1.00 93.81 191 PHE A C 1
ATOM 1564 O O . PHE A 1 191 ? -5.784 -1.485 -0.789 1.00 93.81 191 PHE A O 1
ATOM 1571 N N . SER A 1 192 ? -8.007 -1.147 -0.913 1.00 90.94 192 SER A N 1
ATOM 1572 C CA . SER A 1 192 ? -8.144 -0.580 0.432 1.00 90.94 192 SER A CA 1
ATOM 1573 C C . SER A 1 192 ? -8.371 -1.691 1.459 1.00 90.94 192 SER A C 1
ATOM 1575 O O . SER A 1 192 ? -8.468 -2.870 1.102 1.00 90.94 192 SER A O 1
ATOM 1577 N N . TYR A 1 193 ? -8.482 -1.353 2.743 1.00 85.31 193 TYR A N 1
ATOM 1578 C CA . TYR A 1 193 ? -8.782 -2.371 3.752 1.00 85.31 193 TYR A CA 1
ATOM 1579 C C . TYR A 1 193 ? -10.136 -3.063 3.476 1.00 85.31 193 TYR A C 1
ATOM 1581 O O . TYR A 1 193 ? -10.271 -4.264 3.691 1.00 85.31 193 TYR A O 1
ATOM 1589 N N . GLU A 1 194 ? -11.141 -2.337 2.971 1.00 84.75 194 GLU A N 1
ATOM 1590 C CA . GLU A 1 194 ? -12.453 -2.903 2.636 1.00 84.75 194 GLU A CA 1
ATOM 1591 C C . GLU A 1 194 ? -12.329 -3.966 1.540 1.00 84.75 194 GLU A C 1
ATOM 1593 O O . GLU A 1 194 ? -12.990 -5.006 1.593 1.00 84.75 194 GLU A O 1
ATOM 1598 N N . ASP A 1 195 ? -11.449 -3.729 0.562 1.00 88.50 195 ASP A N 1
ATOM 1599 C CA . ASP A 1 195 ? -11.158 -4.701 -0.488 1.00 88.50 195 ASP A CA 1
ATOM 1600 C C . ASP A 1 195 ? -10.463 -5.939 0.075 1.00 88.50 195 ASP A C 1
ATOM 1602 O O . ASP A 1 195 ? -10.816 -7.053 -0.308 1.00 88.50 195 ASP A O 1
ATOM 1606 N N . GLN A 1 196 ? -9.525 -5.761 1.010 1.00 90.38 196 GLN A N 1
ATOM 1607 C CA . GLN A 1 196 ? -8.870 -6.873 1.702 1.00 90.38 196 GLN A CA 1
ATOM 1608 C C . GLN A 1 196 ? -9.892 -7.735 2.445 1.00 90.38 196 GLN A C 1
ATOM 1610 O O . GLN A 1 196 ? -9.932 -8.945 2.238 1.00 90.38 196 GLN A O 1
ATOM 1615 N N . TRP A 1 197 ? -10.775 -7.116 3.232 1.00 85.94 197 TRP A N 1
ATOM 1616 C CA . TRP A 1 197 ? -11.809 -7.826 3.985 1.00 85.94 197 TRP A CA 1
ATOM 1617 C C . TRP A 1 197 ? -12.705 -8.647 3.078 1.00 85.94 197 TRP A C 1
ATOM 1619 O O . TRP A 1 197 ? -12.877 -9.841 3.313 1.00 85.94 197 TRP A O 1
ATOM 1629 N N . ARG A 1 198 ? -13.208 -8.018 2.011 1.00 86.62 198 ARG A N 1
ATOM 1630 C CA . ARG A 1 198 ? -14.050 -8.668 1.006 1.00 86.62 198 ARG A CA 1
ATOM 1631 C C . ARG A 1 198 ? -13.344 -9.861 0.366 1.00 86.62 198 ARG A C 1
ATOM 1633 O O . ARG A 1 198 ? -13.960 -10.896 0.138 1.00 86.62 198 ARG A O 1
ATOM 1640 N N . LEU A 1 199 ? -12.061 -9.715 0.041 1.00 87.19 199 LEU A N 1
ATOM 1641 C CA . LEU A 1 199 ? -11.285 -10.760 -0.624 1.00 87.19 199 LEU A CA 1
ATOM 1642 C C . LEU A 1 199 ? -10.891 -11.907 0.317 1.00 87.19 199 LEU A C 1
ATOM 1644 O O . LEU A 1 199 ? -10.589 -12.999 -0.166 1.00 87.19 199 LEU A O 1
ATOM 1648 N N . THR A 1 200 ? -10.894 -11.693 1.635 1.00 85.38 200 THR A N 1
ATOM 1649 C CA . THR A 1 200 ? -10.487 -12.717 2.607 1.00 85.38 200 THR A CA 1
ATOM 1650 C C . THR A 1 200 ? -11.657 -13.386 3.323 1.00 85.38 200 THR A C 1
ATOM 1652 O O . THR A 1 200 ? -11.411 -14.336 4.073 1.00 85.38 200 THR A O 1
ATOM 1655 N N . GLU A 1 201 ? -12.903 -12.964 3.076 1.00 82.00 201 GLU A N 1
ATOM 1656 C CA . GLU A 1 201 ? -14.109 -13.570 3.654 1.00 82.00 201 GLU A CA 1
ATOM 1657 C C . GLU A 1 201 ? -14.089 -15.116 3.600 1.00 82.00 201 GLU A C 1
ATOM 1659 O O . GLU A 1 201 ? -13.575 -15.715 2.648 1.00 82.00 201 GLU A O 1
ATOM 1664 N N . PRO A 1 202 ? -14.614 -15.803 4.636 1.00 82.25 202 PRO A N 1
ATOM 1665 C CA . PRO A 1 202 ? -15.299 -15.255 5.817 1.00 82.25 202 PRO A CA 1
ATOM 1666 C C . PRO A 1 202 ? -14.356 -14.764 6.933 1.00 82.25 202 PRO A C 1
ATOM 1668 O O . PRO A 1 202 ? -14.807 -14.141 7.891 1.00 82.25 202 PRO A O 1
ATOM 1671 N N . GLU A 1 203 ? -13.056 -15.050 6.840 1.00 80.56 203 GLU A N 1
ATOM 1672 C CA . GLU A 1 203 ? -12.070 -14.633 7.840 1.00 80.56 203 GLU A CA 1
ATOM 1673 C C . GLU A 1 203 ? -11.408 -13.333 7.388 1.00 80.56 203 GLU A C 1
ATOM 1675 O O . GLU A 1 203 ? -10.519 -13.296 6.535 1.00 80.56 203 GLU A O 1
ATOM 1680 N N . ILE A 1 204 ? -11.905 -12.240 7.944 1.00 79.94 204 ILE A N 1
ATOM 1681 C CA . ILE A 1 204 ? -11.468 -10.893 7.612 1.00 79.94 204 ILE A CA 1
ATOM 1682 C C . ILE A 1 204 ? -10.026 -10.674 8.087 1.00 79.94 204 ILE A C 1
ATOM 1684 O O . ILE A 1 204 ? -9.734 -10.817 9.272 1.00 79.94 204 ILE A O 1
ATOM 1688 N N . THR A 1 205 ? -9.130 -10.302 7.171 1.00 83.44 205 THR A N 1
ATOM 1689 C CA . THR A 1 205 ? -7.715 -10.036 7.464 1.00 83.44 205 THR A CA 1
ATOM 1690 C C . THR A 1 205 ? -7.189 -8.881 6.615 1.00 83.44 205 THR A C 1
ATOM 1692 O O . THR A 1 205 ? -7.697 -8.646 5.523 1.00 83.44 205 THR A O 1
ATOM 1695 N N . ASN A 1 206 ? -6.156 -8.197 7.111 1.00 87.69 206 ASN A N 1
ATOM 1696 C CA . ASN A 1 206 ? -5.447 -7.115 6.421 1.00 87.69 206 ASN A CA 1
ATOM 1697 C C . ASN A 1 206 ? -3.929 -7.362 6.435 1.00 87.69 206 ASN A C 1
ATOM 1699 O O . ASN A 1 206 ? -3.464 -8.248 7.159 1.00 87.69 206 ASN A O 1
ATOM 1703 N N . LYS A 1 207 ? -3.138 -6.545 5.722 1.00 90.50 207 LYS A N 1
ATOM 1704 C CA . LYS A 1 207 ? -1.683 -6.450 5.949 1.00 90.50 207 LYS A CA 1
ATOM 1705 C C . LYS A 1 207 ? -1.418 -6.249 7.455 1.00 90.50 207 LYS A C 1
ATOM 1707 O O . LYS A 1 207 ? -2.097 -5.417 8.062 1.00 90.50 207 LYS A O 1
ATOM 1712 N N . PRO A 1 208 ? -0.481 -6.988 8.077 1.00 91.56 208 PRO A N 1
ATOM 1713 C CA . PRO A 1 208 ? 0.541 -7.842 7.463 1.00 91.56 208 PRO A CA 1
ATOM 1714 C C . PRO A 1 208 ? 0.179 -9.341 7.373 1.00 91.56 208 PRO A C 1
ATOM 1716 O O . PRO A 1 208 ? 1.064 -10.168 7.167 1.00 91.56 208 PRO A O 1
ATOM 1719 N N . ALA A 1 209 ? -1.083 -9.743 7.540 1.00 89.00 209 ALA A N 1
ATOM 1720 C CA . ALA A 1 209 ? -1.451 -11.159 7.528 1.00 89.00 209 ALA A CA 1
ATOM 1721 C C . ALA A 1 209 ? -1.257 -11.799 6.140 1.00 89.00 209 ALA A C 1
ATOM 1723 O O . ALA A 1 209 ? -1.763 -11.297 5.136 1.00 89.00 209 ALA A O 1
ATOM 1724 N N . ARG A 1 210 ? -0.602 -12.970 6.088 1.00 89.31 210 ARG A N 1
ATOM 1725 C CA . ARG A 1 210 ? -0.337 -13.731 4.848 1.00 89.31 210 ARG A CA 1
ATOM 1726 C C . ARG A 1 210 ? -1.574 -13.914 3.963 1.00 89.31 210 ARG A C 1
ATOM 1728 O O . ARG A 1 210 ? -1.497 -13.761 2.747 1.00 89.31 210 ARG A O 1
ATOM 1735 N N . ARG A 1 211 ? -2.721 -14.203 4.586 1.00 87.62 211 ARG A N 1
ATOM 1736 C CA . ARG A 1 211 ? -4.008 -14.421 3.910 1.00 87.62 211 ARG A CA 1
ATOM 1737 C C . ARG A 1 211 ? -4.433 -13.219 3.060 1.00 87.62 211 ARG A C 1
ATOM 1739 O O . ARG A 1 211 ? -4.973 -13.427 1.977 1.00 87.62 211 ARG A O 1
ATOM 1746 N N . ALA A 1 212 ? -4.145 -11.991 3.500 1.00 89.88 212 ALA A N 1
ATOM 1747 C CA . ALA A 1 212 ? -4.432 -10.788 2.723 1.00 89.88 212 ALA A CA 1
ATOM 1748 C C . ALA A 1 212 ? -3.617 -10.771 1.418 1.00 89.88 212 ALA A C 1
ATOM 1750 O O . ALA A 1 212 ? -4.190 -10.620 0.342 1.00 89.88 212 ALA A O 1
ATOM 1751 N N . TYR A 1 213 ? -2.306 -11.030 1.482 1.00 93.06 213 TYR A N 1
ATOM 1752 C CA . TYR A 1 213 ? -1.439 -11.085 0.295 1.00 93.06 213 TYR A CA 1
ATOM 1753 C C . TYR A 1 213 ? -1.840 -12.195 -0.684 1.00 93.06 213 TYR A C 1
ATOM 1755 O O . TYR A 1 213 ? -1.886 -11.965 -1.891 1.00 93.06 213 TYR A O 1
ATOM 1763 N N . GLU A 1 214 ? -2.186 -13.385 -0.185 1.00 89.00 214 GLU A N 1
ATOM 1764 C CA . GLU A 1 214 ? -2.666 -14.492 -1.024 1.00 89.00 214 GLU A CA 1
ATOM 1765 C C . GLU A 1 214 ? -3.997 -14.171 -1.719 1.00 89.00 214 GLU A C 1
ATOM 1767 O O . GLU A 1 214 ? -4.234 -14.619 -2.844 1.00 89.00 214 GLU A O 1
ATOM 1772 N N . ALA A 1 215 ? -4.867 -13.399 -1.066 1.00 88.25 215 ALA A N 1
ATOM 1773 C CA . ALA A 1 215 ? -6.125 -12.950 -1.644 1.00 88.25 215 ALA A CA 1
ATOM 1774 C C . ALA A 1 215 ? -5.901 -11.870 -2.718 1.00 88.25 215 ALA A C 1
ATOM 1776 O O . ALA A 1 215 ? -6.477 -11.964 -3.803 1.00 88.25 215 ALA A O 1
ATOM 1777 N N . ILE A 1 216 ? -5.004 -10.907 -2.469 1.00 90.31 216 ILE A N 1
ATOM 1778 C CA . ILE A 1 216 ? -4.601 -9.905 -3.468 1.00 90.31 216 ILE A CA 1
ATOM 1779 C C . ILE A 1 216 ? -3.962 -10.569 -4.687 1.00 90.31 216 ILE A C 1
ATOM 1781 O O . ILE A 1 216 ? -4.308 -10.227 -5.813 1.00 90.31 216 ILE A O 1
ATOM 1785 N N . TYR A 1 217 ? -3.091 -11.560 -4.486 1.00 87.62 217 TYR A N 1
ATOM 1786 C CA . TYR A 1 217 ? -2.480 -12.314 -5.582 1.00 87.62 217 TYR A CA 1
ATOM 1787 C C . TYR A 1 217 ? -3.532 -12.881 -6.545 1.00 87.62 217 TYR A C 1
ATOM 1789 O O . TYR A 1 217 ? -3.432 -12.700 -7.755 1.00 87.62 217 TYR A O 1
ATOM 1797 N N . ARG A 1 218 ? -4.588 -13.501 -6.003 1.00 83.75 218 ARG A N 1
ATOM 1798 C CA . ARG A 1 218 ? -5.703 -14.048 -6.795 1.00 83.75 218 ARG A CA 1
ATOM 1799 C C . ARG A 1 218 ? -6.512 -12.954 -7.486 1.00 83.75 218 ARG A C 1
ATOM 1801 O O . ARG A 1 218 ? -6.907 -13.121 -8.633 1.00 83.75 218 ARG A O 1
ATOM 1808 N N . ALA A 1 219 ? -6.739 -11.828 -6.811 1.00 86.50 219 ALA A N 1
ATOM 1809 C CA . ALA A 1 219 ? -7.444 -10.696 -7.403 1.00 86.50 219 ALA A CA 1
ATOM 1810 C C . ALA A 1 219 ? -6.671 -10.095 -8.591 1.00 86.50 219 ALA A C 1
ATOM 1812 O O . ALA A 1 219 ? -7.282 -9.754 -9.601 1.00 86.50 219 ALA A O 1
ATOM 1813 N N . LEU A 1 220 ? -5.337 -10.025 -8.507 1.00 84.25 220 LEU A N 1
ATOM 1814 C CA . LEU A 1 220 ? -4.486 -9.618 -9.628 1.00 84.25 220 LEU A CA 1
ATOM 1815 C C . LEU A 1 220 ? -4.612 -10.591 -10.809 1.00 84.25 220 LEU A C 1
ATOM 1817 O O . LEU A 1 220 ? -4.739 -10.140 -11.944 1.00 84.25 220 LEU A O 1
ATOM 1821 N N . GLU A 1 221 ? -4.632 -11.909 -10.565 1.00 74.75 221 GLU A N 1
ATOM 1822 C CA . GLU A 1 221 ? -4.856 -12.909 -11.624 1.00 74.75 221 GLU A CA 1
ATOM 1823 C C . GLU A 1 221 ? -6.175 -12.673 -12.371 1.00 74.75 221 GLU A C 1
ATOM 1825 O O . GLU A 1 221 ? -6.218 -12.738 -13.601 1.00 74.75 221 GLU A O 1
ATOM 1830 N N . GLU A 1 222 ? -7.254 -12.401 -11.636 1.00 74.75 222 GLU A N 1
ATOM 1831 C CA . GLU A 1 222 ? -8.568 -12.131 -12.220 1.00 74.75 222 GLU A CA 1
ATOM 1832 C C . GLU A 1 222 ? -8.590 -10.833 -13.027 1.00 74.75 222 GLU A C 1
ATOM 1834 O O . GLU A 1 222 ? -9.199 -10.796 -14.098 1.00 74.75 222 GLU A O 1
ATOM 1839 N N . ASP A 1 223 ? -7.930 -9.783 -12.537 1.00 75.12 223 ASP A N 1
ATOM 1840 C CA . ASP A 1 223 ? -7.892 -8.486 -13.211 1.00 75.12 223 ASP A CA 1
ATOM 1841 C C . ASP A 1 223 ? -7.156 -8.569 -14.554 1.00 75.12 223 ASP A C 1
ATOM 1843 O O . ASP A 1 223 ? -7.662 -8.134 -15.587 1.00 75.12 223 ASP A O 1
ATOM 1847 N N . ILE A 1 224 ? -6.017 -9.262 -14.562 1.00 69.31 224 ILE A N 1
ATOM 1848 C CA . ILE A 1 224 ? -5.234 -9.545 -15.768 1.00 69.31 224 ILE A CA 1
ATOM 1849 C C . ILE A 1 224 ? -6.056 -10.340 -16.793 1.00 69.31 224 ILE A C 1
ATOM 1851 O O . ILE A 1 224 ? -6.039 -10.034 -17.986 1.00 69.31 224 ILE A O 1
ATOM 1855 N N . MET A 1 225 ? -6.792 -11.365 -16.345 1.00 63.62 225 MET A N 1
ATOM 1856 C CA . MET A 1 225 ? -7.638 -12.170 -17.234 1.00 63.62 225 MET A CA 1
ATOM 1857 C C . MET A 1 225 ? -8.744 -11.347 -17.900 1.00 63.62 225 MET A C 1
ATOM 1859 O O . MET A 1 225 ? -9.100 -11.618 -19.050 1.00 63.62 225 MET A O 1
ATOM 1863 N N . ARG A 1 226 ? -9.308 -10.369 -17.180 1.00 65.56 226 ARG A N 1
ATOM 1864 C CA . ARG A 1 226 ? -10.335 -9.468 -17.717 1.00 65.56 226 ARG A CA 1
ATOM 1865 C C . ARG A 1 226 ? -9.759 -8.563 -18.794 1.00 65.56 226 ARG A C 1
ATOM 1867 O O . ARG A 1 226 ? -10.367 -8.462 -19.859 1.00 65.56 226 ARG A O 1
ATOM 1874 N N . ASP A 1 227 ? -8.589 -7.981 -18.537 1.00 63.88 227 ASP A N 1
ATOM 1875 C CA . ASP A 1 227 ? -7.896 -7.144 -19.513 1.00 63.88 227 ASP A CA 1
ATOM 1876 C C . ASP A 1 227 ? -7.603 -7.941 -20.801 1.00 63.88 227 ASP A C 1
ATOM 1878 O O . ASP A 1 227 ? -7.885 -7.447 -21.884 1.00 63.88 227 ASP A O 1
ATOM 1882 N N . GLU A 1 228 ? -7.145 -9.199 -20.747 1.00 57.59 228 GLU A N 1
ATOM 1883 C CA . GLU A 1 228 ? -6.867 -9.989 -21.967 1.00 57.59 228 GLU A CA 1
ATOM 1884 C C . GLU A 1 228 ? -8.105 -10.397 -22.777 1.00 57.59 228 GLU A C 1
ATOM 1886 O O . GLU A 1 228 ? -8.086 -10.311 -24.011 1.00 57.59 228 GLU A O 1
ATOM 1891 N N . MET A 1 229 ? -9.189 -10.833 -22.116 1.00 54.03 229 MET A N 1
ATOM 1892 C CA . MET A 1 229 ? -10.436 -11.202 -22.809 1.00 54.03 229 MET A CA 1
ATOM 1893 C C . MET A 1 229 ? -10.979 -10.048 -23.663 1.00 54.03 229 MET A C 1
ATOM 1895 O O . MET A 1 229 ? -11.659 -10.279 -24.665 1.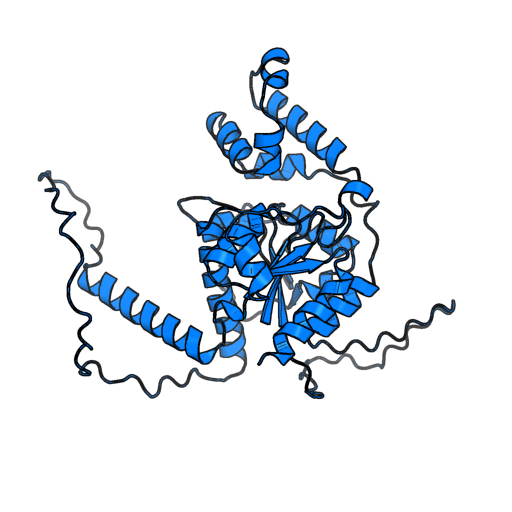00 54.03 229 MET A O 1
ATOM 1899 N N . GLN A 1 230 ? -10.646 -8.813 -23.294 1.00 50.97 230 GLN A N 1
ATOM 1900 C CA . GLN A 1 230 ? -11.036 -7.597 -23.987 1.00 50.97 230 GLN A CA 1
ATOM 1901 C C . GLN A 1 230 ? -10.300 -7.374 -25.322 1.00 50.97 230 GLN A C 1
ATOM 1903 O O . GLN A 1 230 ? -10.896 -6.833 -26.253 1.00 50.97 230 GLN A O 1
ATOM 1908 N N . TRP A 1 231 ? -9.040 -7.806 -25.467 1.00 46.38 231 TRP A N 1
ATOM 1909 C CA . TRP A 1 231 ? -8.232 -7.573 -26.683 1.00 46.38 231 TRP A CA 1
ATOM 1910 C C . TRP A 1 231 ? -8.464 -8.608 -27.795 1.00 46.38 231 TRP A C 1
ATOM 1912 O O . TRP A 1 231 ? -7.734 -8.638 -28.785 1.00 46.38 231 TRP A O 1
ATOM 1922 N N . GLY A 1 232 ? -9.470 -9.480 -27.661 1.00 36.66 232 GLY A N 1
ATOM 1923 C CA . GLY A 1 232 ? -9.780 -10.503 -28.667 1.00 36.66 232 GLY A CA 1
ATOM 1924 C C . GLY A 1 232 ? -8.717 -11.599 -28.789 1.00 36.66 232 GLY A C 1
ATOM 1925 O O . GLY A 1 232 ? -8.801 -12.447 -29.680 1.00 36.66 232 GLY A O 1
ATOM 1926 N N . VAL A 1 233 ? -7.740 -11.627 -27.878 1.00 39.25 233 VAL A N 1
ATOM 1927 C CA . VAL A 1 233 ? -6.851 -12.769 -27.697 1.00 39.25 233 VAL A CA 1
ATOM 1928 C C . VAL A 1 233 ? -7.672 -13.826 -26.975 1.00 39.25 233 VAL A C 1
ATOM 1930 O O . VAL A 1 233 ? -7.715 -13.884 -25.750 1.00 39.25 233 VAL A O 1
ATOM 1933 N N . ALA A 1 234 ? -8.386 -14.660 -27.735 1.00 34.47 234 ALA A N 1
ATOM 1934 C CA . ALA A 1 234 ? -8.943 -15.872 -27.159 1.00 34.47 234 ALA A CA 1
ATOM 1935 C C . ALA A 1 234 ? -7.777 -16.601 -26.470 1.00 34.47 234 ALA A C 1
ATOM 1937 O O . ALA A 1 234 ? -6.760 -16.840 -27.139 1.00 34.47 234 ALA A O 1
ATOM 1938 N N . PRO A 1 235 ? -7.868 -16.960 -25.173 1.00 38.72 235 PRO A N 1
ATOM 1939 C CA . PRO A 1 235 ? -6.886 -17.867 -24.611 1.00 38.72 235 PRO A CA 1
ATOM 1940 C C . PRO A 1 235 ? -6.882 -19.064 -25.553 1.00 38.72 235 PRO A C 1
ATOM 1942 O O . PRO A 1 235 ? -7.937 -19.626 -25.844 1.00 38.72 235 PRO A O 1
ATOM 1945 N N . SER A 1 236 ? -5.736 -19.388 -26.151 1.00 36.94 236 SER A N 1
ATOM 1946 C CA . SER A 1 236 ? -5.666 -20.533 -27.055 1.00 36.94 236 SER A CA 1
ATOM 1947 C C . SER A 1 236 ? -5.909 -21.787 -26.210 1.00 36.94 236 SER A C 1
ATOM 1949 O O . SER A 1 236 ? -4.979 -22.356 -25.643 1.00 36.94 236 SER A O 1
ATOM 1951 N N . ILE A 1 237 ? -7.176 -22.176 -26.067 1.00 40.94 237 ILE A N 1
ATOM 1952 C CA . ILE A 1 237 ? -7.664 -23.342 -25.318 1.00 40.94 237 ILE A CA 1
ATOM 1953 C C . ILE A 1 237 ? -7.449 -24.623 -26.156 1.00 40.94 237 ILE A C 1
ATOM 1955 O O . ILE A 1 237 ? -8.061 -25.658 -25.934 1.00 40.94 237 ILE A O 1
ATOM 1959 N N . THR A 1 238 ? -6.580 -24.596 -27.167 1.00 29.92 238 THR A N 1
ATOM 1960 C CA . THR A 1 238 ? -6.516 -25.669 -28.166 1.00 29.92 238 THR A CA 1
ATOM 1961 C C . THR A 1 238 ? -5.541 -26.794 -27.848 1.00 29.92 238 THR A C 1
ATOM 1963 O O . THR A 1 238 ? -5.463 -27.711 -28.647 1.00 29.92 238 THR A O 1
ATOM 1966 N N . ASN A 1 239 ? -4.846 -26.793 -26.707 1.00 34.03 239 ASN A N 1
ATOM 1967 C CA . ASN A 1 239 ? -4.013 -27.930 -26.298 1.00 34.03 239 ASN A CA 1
ATOM 1968 C C . ASN A 1 239 ? -4.144 -28.198 -24.794 1.00 34.03 239 ASN A C 1
ATOM 1970 O O . ASN A 1 239 ? -3.240 -27.909 -24.011 1.00 34.03 239 ASN A O 1
ATOM 1974 N N . PHE A 1 240 ? -5.274 -28.777 -24.388 1.00 36.91 240 PHE A N 1
ATOM 1975 C CA . PHE A 1 240 ? -5.260 -29.622 -23.198 1.00 36.91 240 PHE A CA 1
ATOM 1976 C C . PHE A 1 240 ? -4.461 -30.891 -23.539 1.00 36.91 240 PHE A C 1
ATOM 1978 O O . PHE A 1 240 ? -4.745 -31.502 -24.573 1.00 36.91 240 PHE A O 1
ATOM 1985 N N . PRO A 1 241 ? -3.495 -31.335 -22.716 1.00 32.69 241 PRO A N 1
ATOM 1986 C CA . PRO A 1 241 ? -3.160 -32.752 -22.728 1.00 32.69 241 PRO A CA 1
ATOM 1987 C C . PRO A 1 241 ? -4.455 -33.515 -22.425 1.00 32.69 241 PRO A C 1
ATOM 1989 O O . PRO A 1 241 ? -5.227 -33.083 -21.563 1.00 32.69 241 PRO A O 1
ATOM 1992 N N . SER A 1 242 ? -4.749 -34.577 -23.185 1.00 34.66 242 SER A N 1
ATOM 1993 C CA . SER A 1 242 ? -5.971 -35.351 -22.956 1.00 34.66 242 SER A CA 1
ATOM 1994 C C . SER A 1 242 ? -6.016 -35.809 -21.496 1.00 34.66 242 SER A C 1
ATOM 1996 O O . SER A 1 242 ? -4.979 -36.002 -20.856 1.00 34.66 242 SER A O 1
ATOM 1998 N N . LEU A 1 243 ? -7.228 -36.004 -20.977 1.00 38.16 243 LEU A N 1
ATOM 1999 C CA . LEU A 1 243 ? -7.487 -36.562 -19.644 1.00 38.16 243 LEU A CA 1
ATOM 2000 C C . LEU A 1 243 ? -6.873 -37.967 -19.430 1.00 38.16 243 LEU A C 1
ATOM 2002 O O . LEU A 1 243 ? -7.008 -38.518 -18.343 1.00 38.16 243 LEU A O 1
ATOM 2006 N N . ASP A 1 244 ? -6.177 -38.513 -20.433 1.00 35.19 244 ASP A N 1
ATOM 2007 C CA . ASP A 1 244 ? -5.510 -39.815 -20.426 1.00 35.19 244 ASP A CA 1
ATOM 2008 C C . ASP A 1 244 ? -3.990 -39.720 -20.204 1.00 35.19 244 ASP A C 1
ATOM 2010 O O . ASP A 1 244 ? -3.298 -40.737 -20.249 1.00 35.19 244 ASP A O 1
ATOM 2014 N N . ALA A 1 245 ? -3.431 -38.522 -19.987 1.00 34.75 245 ALA A N 1
ATOM 2015 C CA . ALA A 1 245 ? -2.030 -38.406 -19.592 1.00 34.75 245 ALA A CA 1
ATOM 2016 C C . ALA A 1 245 ? -1.861 -38.953 -18.164 1.00 34.75 245 ALA A C 1
ATOM 2018 O O . ALA A 1 245 ? -2.308 -38.332 -17.197 1.00 34.75 245 ALA A O 1
ATOM 2019 N N . GLU A 1 246 ? -1.240 -40.132 -18.051 1.00 29.20 246 GLU A N 1
ATOM 2020 C CA . GLU A 1 246 ? -0.998 -40.798 -16.771 1.00 29.20 246 GLU A CA 1
ATOM 2021 C C . GLU A 1 246 ? -0.317 -39.865 -15.754 1.00 29.20 246 GLU A C 1
ATOM 2023 O O . GLU A 1 246 ? 0.548 -39.059 -16.122 1.00 29.20 246 GLU A O 1
ATOM 2028 N N . PRO A 1 247 ? -0.692 -39.955 -14.464 1.00 32.22 247 PRO A N 1
ATOM 2029 C CA . PRO A 1 247 ? -0.141 -39.090 -13.439 1.00 32.22 247 PRO A CA 1
ATOM 2030 C C . PRO A 1 247 ? 1.366 -39.319 -13.329 1.00 32.22 247 PRO A C 1
ATOM 2032 O O . PRO A 1 247 ? 1.833 -40.437 -13.114 1.00 32.22 247 PRO A O 1
ATOM 2035 N N . VAL A 1 248 ? 2.139 -38.236 -13.417 1.00 33.03 248 VAL A N 1
ATOM 2036 C CA . VAL A 1 248 ? 3.525 -38.250 -12.950 1.00 33.03 248 VAL A CA 1
ATOM 2037 C C . VAL A 1 248 ? 3.469 -38.517 -11.449 1.00 33.03 248 VAL A C 1
ATOM 2039 O O . VAL A 1 248 ? 3.010 -37.673 -10.680 1.00 33.03 248 VAL A O 1
ATOM 2042 N N . ALA A 1 249 ? 3.880 -39.720 -11.054 1.00 26.53 249 ALA A N 1
ATOM 2043 C CA . ALA A 1 249 ? 3.931 -40.147 -9.668 1.00 26.53 249 ALA A CA 1
ATOM 2044 C C . ALA A 1 249 ? 4.808 -39.181 -8.856 1.00 26.53 249 ALA A C 1
ATOM 2046 O O . ALA A 1 249 ? 6.030 -39.163 -9.003 1.00 26.53 249 ALA A O 1
ATOM 2047 N N . MET A 1 250 ? 4.184 -38.384 -7.989 1.00 27.94 250 MET A N 1
ATOM 2048 C CA . MET A 1 250 ? 4.865 -37.864 -6.811 1.00 27.94 250 MET A CA 1
ATOM 2049 C C . MET A 1 250 ? 4.756 -38.939 -5.740 1.00 27.94 250 MET A C 1
ATOM 2051 O O . MET A 1 250 ? 3.661 -39.331 -5.347 1.00 27.94 250 MET A O 1
ATOM 2055 N N . THR A 1 251 ? 5.913 -39.463 -5.359 1.00 31.89 251 THR A N 1
ATOM 2056 C CA . THR A 1 251 ? 6.091 -40.491 -4.340 1.00 31.89 251 THR A CA 1
ATOM 2057 C C . THR A 1 251 ? 5.426 -40.086 -3.031 1.00 31.89 251 THR A C 1
ATOM 2059 O O . THR A 1 251 ? 5.615 -38.964 -2.560 1.00 31.89 251 THR A O 1
ATOM 2062 N N . ASP A 1 252 ? 4.668 -41.032 -2.483 1.00 32.03 252 ASP A N 1
ATOM 2063 C CA . ASP A 1 252 ? 3.999 -40.991 -1.190 1.00 32.03 252 ASP A CA 1
ATOM 2064 C C . ASP A 1 252 ? 4.922 -40.500 -0.069 1.00 32.03 252 ASP A C 1
ATOM 2066 O O . ASP A 1 252 ? 5.991 -41.066 0.133 1.00 32.03 252 ASP A O 1
ATOM 2070 N N . ASP A 1 253 ? 4.479 -39.477 0.666 1.00 31.66 253 ASP A N 1
ATOM 2071 C CA . ASP A 1 253 ? 4.616 -39.401 2.126 1.00 31.66 253 ASP A CA 1
ATOM 2072 C C . ASP A 1 253 ? 3.844 -38.179 2.658 1.00 31.66 253 ASP A C 1
ATOM 2074 O O . ASP A 1 253 ? 4.372 -37.077 2.804 1.00 31.66 253 ASP A O 1
ATOM 2078 N N . LEU A 1 254 ? 2.561 -38.376 2.984 1.00 27.36 254 LEU A N 1
ATOM 2079 C CA . LEU A 1 254 ? 1.838 -37.496 3.905 1.00 27.36 254 LEU A CA 1
ATOM 2080 C C . LEU A 1 254 ? 1.159 -38.362 4.984 1.00 27.36 254 LEU A C 1
ATOM 2082 O O . LEU A 1 254 ? 0.295 -39.177 4.647 1.00 27.36 254 LEU A O 1
ATOM 2086 N N . PRO A 1 255 ? 1.528 -38.239 6.276 1.00 32.19 255 PRO A N 1
ATOM 2087 C CA . PRO A 1 255 ? 0.984 -39.091 7.322 1.00 32.19 255 PRO A CA 1
ATOM 2088 C C . PRO A 1 255 ? -0.510 -38.861 7.557 1.00 32.19 255 PRO A C 1
ATOM 2090 O O . PRO A 1 255 ? -0.994 -37.743 7.727 1.00 32.19 255 PRO A O 1
ATOM 2093 N N . SER A 1 256 ? -1.207 -39.985 7.650 1.00 33.25 256 SER A N 1
ATOM 2094 C CA . SER A 1 256 ? -2.570 -40.196 8.122 1.00 33.25 256 SER A CA 1
ATOM 2095 C C . SER A 1 256 ? -2.961 -39.360 9.350 1.00 33.25 256 SER A C 1
ATOM 2097 O O . SER A 1 256 ? -2.702 -39.767 10.480 1.00 33.25 256 SER A O 1
ATOM 2099 N N . LEU A 1 257 ? -3.674 -38.252 9.153 1.00 30.58 257 LEU A N 1
ATOM 2100 C CA . LEU A 1 257 ? -4.369 -37.528 10.222 1.00 30.58 257 LEU A CA 1
ATOM 2101 C C . LEU A 1 257 ? -5.616 -36.847 9.647 1.00 30.58 257 LEU A C 1
ATOM 2103 O O . LEU A 1 257 ? -5.591 -35.664 9.356 1.00 30.58 257 LEU A O 1
ATOM 2107 N N . LEU A 1 258 ? -6.688 -37.623 9.454 1.00 29.77 258 LEU A N 1
ATOM 2108 C CA . LEU A 1 258 ? -8.095 -37.177 9.452 1.00 29.77 258 LEU A CA 1
ATOM 2109 C C . L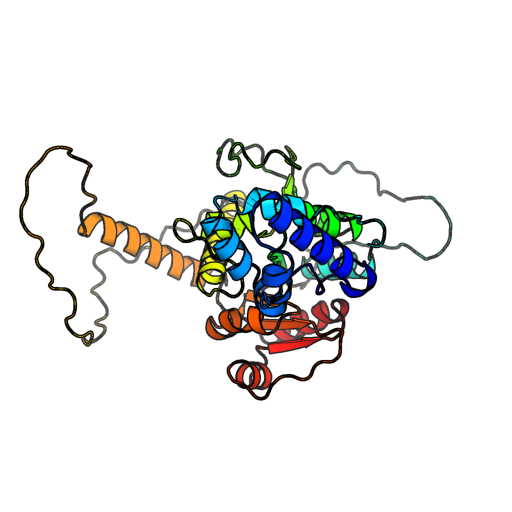EU A 1 258 ? -9.008 -38.407 9.292 1.00 29.77 258 LEU A C 1
ATOM 2111 O O . LEU A 1 258 ? -9.683 -38.614 8.291 1.00 29.77 258 LEU A O 1
ATOM 2115 N N . LYS A 1 259 ? -9.023 -39.263 10.316 1.00 31.64 259 LYS A N 1
ATOM 2116 C CA . LYS A 1 259 ? -10.189 -40.100 10.612 1.00 31.64 259 LYS A CA 1
ATOM 2117 C C . LYS A 1 259 ? -10.719 -39.656 11.966 1.00 31.64 259 LYS A C 1
ATOM 2119 O O . LYS A 1 259 ? -10.245 -40.114 13.000 1.00 31.64 259 LYS A O 1
ATOM 2124 N N . LYS A 1 260 ? -11.669 -38.724 11.958 1.00 31.95 260 LYS A N 1
ATOM 2125 C CA . LYS A 1 260 ? -12.616 -38.568 13.062 1.00 31.95 260 LYS A CA 1
ATOM 2126 C C . LYS A 1 260 ? -14.000 -38.877 12.512 1.00 31.95 260 LYS A C 1
ATOM 2128 O O . LYS A 1 260 ? -14.432 -38.288 11.529 1.00 31.95 260 LYS A O 1
ATOM 2133 N N . GLU A 1 261 ? -14.607 -39.882 13.123 1.00 34.06 261 GLU A N 1
ATOM 2134 C CA . GLU A 1 261 ? -15.932 -40.411 12.832 1.00 34.06 261 GLU A CA 1
ATOM 2135 C C . GLU A 1 261 ? -17.005 -39.334 13.048 1.00 34.06 261 GLU A C 1
ATOM 2137 O O . GLU A 1 261 ? -16.973 -38.603 14.039 1.00 34.06 261 GLU A O 1
ATOM 2142 N N . VAL A 1 262 ? -17.963 -39.254 12.124 1.00 31.95 262 VAL A N 1
ATOM 2143 C CA . VAL A 1 262 ? -19.177 -38.436 12.257 1.00 31.95 262 VAL A CA 1
ATOM 2144 C C . VAL A 1 262 ? -20.259 -39.295 12.928 1.00 31.95 262 VAL A C 1
ATOM 2146 O O . VAL A 1 262 ? -20.552 -40.375 12.410 1.00 31.95 262 VAL A O 1
ATOM 2149 N N . PRO A 1 263 ? -20.885 -38.872 14.045 1.00 33.94 263 PRO A N 1
ATOM 2150 C CA . PRO A 1 263 ? -22.015 -39.594 14.619 1.00 33.94 263 PRO A CA 1
ATOM 2151 C C . PRO A 1 263 ? -23.302 -39.326 13.830 1.00 33.94 263 PRO A C 1
ATOM 2153 O O . PRO A 1 263 ? -23.612 -38.189 13.482 1.00 33.94 263 PRO A O 1
ATOM 2156 N N . SER A 1 264 ? -24.079 -40.383 13.594 1.00 36.91 264 SER A N 1
ATOM 2157 C CA . SER A 1 264 ? -25.361 -40.333 12.891 1.00 36.91 264 SER A CA 1
ATOM 2158 C C . SER A 1 264 ? -26.456 -39.637 13.709 1.00 36.91 264 SER A C 1
ATOM 2160 O O . SER A 1 264 ? -26.802 -40.100 14.798 1.00 36.91 264 SER A O 1
ATOM 2162 N N . GLY A 1 265 ? -27.084 -38.612 13.137 1.00 32.50 265 GLY A N 1
ATOM 2163 C CA . GLY A 1 265 ? -28.336 -38.028 13.616 1.00 32.50 265 GLY A CA 1
ATOM 2164 C C . GLY A 1 265 ? -29.108 -37.427 12.443 1.00 32.50 265 GLY A C 1
ATOM 2165 O O . GLY A 1 265 ? -28.566 -36.615 11.705 1.00 32.50 265 GLY A O 1
ATOM 2166 N N . LYS A 1 266 ? -30.344 -37.888 12.235 1.00 43.28 266 LYS A N 1
ATOM 2167 C CA . LYS A 1 266 ? -31.250 -37.465 11.155 1.00 43.28 266 LYS A CA 1
ATOM 2168 C C . LYS A 1 266 ? -31.830 -36.071 11.425 1.00 43.28 266 LYS A C 1
ATOM 2170 O O . LYS A 1 266 ? -32.269 -35.838 12.549 1.00 43.28 266 LYS A O 1
ATOM 2175 N N . ASN A 1 267 ? -31.904 -35.220 10.397 1.00 35.28 267 ASN A N 1
ATOM 2176 C CA . ASN A 1 267 ? -33.156 -34.682 9.830 1.00 35.28 267 ASN A CA 1
ATOM 2177 C C . ASN A 1 267 ? -32.872 -33.652 8.714 1.00 35.28 267 ASN A C 1
ATOM 2179 O O . ASN A 1 267 ? -32.140 -32.696 8.929 1.00 35.28 267 ASN A O 1
ATOM 2183 N N . ASP A 1 268 ? -33.474 -33.913 7.550 1.00 42.38 268 ASP A N 1
ATOM 2184 C CA . ASP A 1 268 ? -34.202 -33.000 6.655 1.00 42.38 268 ASP A CA 1
ATOM 2185 C C . ASP A 1 268 ? -33.660 -31.584 6.374 1.00 42.38 268 ASP A C 1
ATOM 2187 O O . ASP A 1 268 ? -34.076 -30.620 7.001 1.00 42.38 268 ASP A O 1
ATOM 2191 N N . GLU A 1 269 ? -32.833 -31.473 5.331 1.00 36.50 269 GLU A N 1
ATOM 2192 C CA . GLU A 1 269 ? -32.961 -30.548 4.186 1.00 36.50 269 GLU A CA 1
ATOM 2193 C C . GLU A 1 269 ? -31.903 -30.983 3.155 1.00 36.50 269 GLU A C 1
ATOM 2195 O O . GLU A 1 269 ? -30.734 -31.169 3.492 1.00 36.50 269 GLU A O 1
ATOM 2200 N N . VAL A 1 270 ? -32.313 -31.286 1.918 1.00 34.41 270 VAL A N 1
ATOM 2201 C CA . VAL A 1 270 ? -31.385 -31.752 0.873 1.00 34.41 270 VAL A CA 1
ATOM 2202 C C . VAL A 1 270 ? -30.810 -30.526 0.174 1.00 34.41 270 VAL A C 1
ATOM 2204 O O . VAL A 1 270 ? -31.311 -30.120 -0.871 1.00 34.41 270 VAL A O 1
ATOM 2207 N N . ASP A 1 271 ? -29.765 -29.943 0.753 1.00 34.66 271 ASP A N 1
ATOM 2208 C CA . ASP A 1 271 ? -28.816 -29.160 -0.034 1.00 34.66 271 ASP A CA 1
ATOM 2209 C C . ASP A 1 271 ? -28.107 -30.117 -1.002 1.00 34.66 271 ASP A C 1
ATOM 2211 O O . ASP A 1 271 ? -27.736 -31.235 -0.625 1.00 34.66 271 ASP A O 1
ATOM 2215 N N . GLU A 1 272 ? -27.944 -29.717 -2.267 1.00 36.31 272 GLU A N 1
ATOM 2216 C CA . GLU A 1 272 ? -27.110 -30.448 -3.224 1.00 36.31 272 GLU A CA 1
ATOM 2217 C C . GLU A 1 272 ? -25.693 -30.565 -2.646 1.00 36.31 272 GLU A C 1
ATOM 2219 O O . GLU A 1 272 ? -24.896 -29.629 -2.691 1.00 36.31 272 GLU A O 1
ATOM 2224 N N . VAL A 1 273 ? -25.383 -31.723 -2.060 1.00 36.88 273 VAL A N 1
ATOM 2225 C CA . VAL A 1 273 ? -24.053 -32.028 -1.537 1.00 36.88 273 VAL A CA 1
ATOM 2226 C C . VAL A 1 273 ? -23.108 -32.090 -2.732 1.00 36.88 273 VAL A C 1
ATOM 2228 O O . VAL A 1 273 ? -23.093 -33.079 -3.468 1.00 36.88 273 VAL A O 1
ATOM 2231 N N . GLU A 1 274 ? -22.335 -31.022 -2.945 1.00 38.75 274 GLU A N 1
ATOM 2232 C CA . GLU A 1 274 ? -21.257 -30.998 -3.933 1.00 38.75 274 GLU A CA 1
ATOM 2233 C C . GLU A 1 274 ? -20.323 -32.174 -3.608 1.00 38.75 274 GLU A C 1
ATOM 2235 O O . GLU A 1 274 ? -19.692 -32.236 -2.551 1.00 38.75 274 GLU A O 1
ATOM 2240 N N . THR A 1 275 ? -20.319 -33.187 -4.476 1.00 42.31 275 THR A N 1
ATOM 2241 C CA . THR A 1 275 ? -19.552 -34.413 -4.241 1.00 42.31 275 THR A CA 1
ATOM 2242 C C . THR A 1 275 ? -18.063 -34.087 -4.162 1.00 42.31 275 THR A C 1
ATOM 2244 O O . THR A 1 275 ? -17.576 -33.217 -4.882 1.00 42.31 275 THR A O 1
ATOM 2247 N N . TYR A 1 276 ? -17.310 -34.810 -3.329 1.00 35.47 276 TYR A N 1
ATOM 2248 C CA . TYR A 1 276 ? -15.855 -34.638 -3.246 1.00 35.47 276 TYR A CA 1
ATOM 2249 C C . TYR A 1 276 ? -15.187 -34.757 -4.626 1.00 35.47 276 TYR A C 1
ATOM 2251 O O . TYR A 1 276 ? -14.256 -34.018 -4.914 1.00 35.47 276 TYR A O 1
ATOM 2259 N N . GLU A 1 277 ? -15.712 -35.610 -5.509 1.00 38.16 277 GLU A N 1
ATOM 2260 C CA . GLU A 1 277 ? -15.244 -35.746 -6.891 1.00 38.16 277 GLU A CA 1
ATOM 2261 C C . GLU A 1 277 ? -15.547 -34.511 -7.752 1.00 38.16 277 GLU A C 1
ATOM 2263 O O . GLU A 1 277 ? -14.650 -34.048 -8.451 1.00 38.16 277 GLU A O 1
ATOM 2268 N N . SER A 1 278 ? -16.746 -33.915 -7.679 1.00 40.28 278 SER A N 1
ATOM 2269 C CA . SER A 1 278 ? -17.052 -32.677 -8.418 1.00 40.28 278 SER A CA 1
ATOM 2270 C C . SER A 1 278 ? -16.298 -31.465 -7.865 1.00 40.28 278 SER A C 1
ATOM 2272 O O . SER A 1 278 ? -15.816 -30.639 -8.641 1.00 40.28 278 SER A O 1
ATOM 2274 N N . TRP A 1 279 ? -16.142 -31.380 -6.540 1.00 40.88 279 TRP A N 1
ATOM 2275 C CA . TRP A 1 279 ? -15.319 -30.374 -5.872 1.00 40.88 279 TRP A CA 1
ATOM 2276 C C . TRP A 1 279 ? -13.858 -30.511 -6.315 1.00 40.88 279 TRP A C 1
ATOM 2278 O O . TRP A 1 279 ? -13.275 -29.564 -6.838 1.00 40.88 279 TRP A O 1
ATOM 2288 N N . ASP A 1 280 ? -13.280 -31.703 -6.216 1.00 36.59 280 ASP A N 1
ATOM 2289 C CA . ASP A 1 280 ? -11.887 -31.965 -6.567 1.00 36.59 280 ASP A CA 1
ATOM 2290 C C . ASP A 1 280 ? -11.620 -31.787 -8.073 1.00 36.59 280 ASP A C 1
ATOM 2292 O O . ASP A 1 280 ? -10.590 -31.242 -8.462 1.00 36.59 280 ASP A O 1
ATOM 2296 N N . GLN A 1 281 ? -12.558 -32.145 -8.951 1.00 43.00 281 GLN A N 1
ATOM 2297 C CA . GLN A 1 281 ? -12.419 -31.950 -10.398 1.00 43.00 281 GLN A CA 1
ATOM 2298 C C . GLN A 1 281 ? -12.486 -30.461 -10.795 1.00 43.00 281 GLN A C 1
ATOM 2300 O O . GLN A 1 281 ? -11.666 -29.997 -11.594 1.00 43.00 281 GLN A O 1
ATOM 2305 N N . LYS A 1 282 ? -13.389 -29.681 -10.181 1.00 44.41 282 LYS A N 1
ATOM 2306 C CA . LYS A 1 282 ? -13.509 -28.221 -10.368 1.00 44.41 282 LYS A CA 1
ATOM 2307 C C . LYS A 1 282 ? -12.279 -27.480 -9.833 1.00 44.41 282 LYS A C 1
ATOM 2309 O O . LYS A 1 282 ? -11.744 -26.603 -10.508 1.00 44.41 282 LYS A O 1
ATOM 2314 N N . HIS A 1 283 ? -11.761 -27.891 -8.674 1.00 43.94 283 HIS A N 1
ATOM 2315 C CA . HIS A 1 283 ? -10.568 -27.294 -8.068 1.00 43.94 283 HIS A CA 1
ATOM 2316 C C . HIS A 1 283 ? -9.265 -27.740 -8.752 1.00 43.94 283 HIS A C 1
ATOM 2318 O O . HIS A 1 283 ? -8.313 -26.962 -8.791 1.00 43.94 283 HIS A O 1
ATOM 2324 N N . ARG A 1 284 ? -9.203 -28.939 -9.351 1.00 49.38 284 ARG A N 1
ATOM 2325 C CA . ARG A 1 284 ? -8.075 -29.379 -10.194 1.00 49.38 284 ARG A CA 1
ATOM 2326 C C . ARG A 1 284 ? -8.012 -28.620 -11.514 1.00 49.38 284 ARG A C 1
ATOM 2328 O O . ARG A 1 284 ? -6.930 -28.170 -11.883 1.00 49.38 284 ARG A O 1
ATOM 2335 N N . ALA A 1 285 ? -9.145 -28.429 -12.191 1.00 49.81 285 ALA A N 1
ATOM 2336 C CA . ALA A 1 285 ? -9.214 -27.618 -13.407 1.00 49.81 285 ALA A CA 1
ATOM 2337 C C . ALA A 1 285 ? -8.822 -26.158 -13.130 1.00 49.81 285 ALA A C 1
ATOM 2339 O O . ALA A 1 285 ? -8.050 -25.576 -13.886 1.00 49.81 285 ALA A O 1
ATOM 2340 N N . GLU A 1 286 ? -9.273 -25.604 -12.004 1.00 46.06 286 GLU A N 1
ATOM 2341 C CA . GLU A 1 286 ? -8.905 -24.265 -11.547 1.00 46.06 286 GLU A CA 1
ATOM 2342 C C . GLU A 1 286 ? -7.411 -24.159 -11.187 1.00 46.06 286 GLU A C 1
ATOM 2344 O O . GLU A 1 286 ? -6.737 -23.228 -11.616 1.00 46.06 286 GLU A O 1
ATOM 2349 N N . ARG A 1 287 ? -6.835 -25.144 -10.484 1.00 47.84 287 ARG A N 1
ATOM 2350 C CA . ARG A 1 287 ? -5.384 -25.193 -10.208 1.00 47.84 287 ARG A CA 1
ATOM 2351 C C . ARG A 1 287 ? -4.548 -25.335 -11.479 1.00 47.84 287 ARG A C 1
ATOM 2353 O O . ARG A 1 287 ? -3.524 -24.671 -11.605 1.00 47.84 287 ARG A O 1
ATOM 2360 N N . ALA A 1 288 ? -4.968 -26.179 -12.419 1.00 49.03 288 ALA A N 1
ATOM 2361 C CA . ALA A 1 288 ? -4.291 -26.351 -13.701 1.00 49.03 288 ALA A CA 1
ATOM 2362 C C . ALA A 1 288 ? -4.380 -25.076 -14.550 1.00 49.03 288 ALA A C 1
ATOM 2364 O O . ALA A 1 288 ? -3.381 -24.651 -15.128 1.00 49.03 288 ALA A O 1
ATOM 2365 N N . ARG A 1 289 ? -5.550 -24.423 -14.560 1.00 51.03 289 ARG A N 1
ATOM 2366 C CA . ARG A 1 289 ? -5.769 -23.114 -15.180 1.00 51.03 289 ARG A CA 1
ATOM 2367 C C . ARG A 1 289 ? -4.850 -22.062 -14.563 1.00 51.03 289 ARG A C 1
ATOM 2369 O O . ARG A 1 289 ? -4.151 -21.395 -15.314 1.00 51.03 289 ARG A O 1
ATOM 2376 N N . ARG A 1 290 ? -4.760 -21.980 -13.232 1.00 48.56 290 ARG A N 1
ATOM 2377 C CA . ARG A 1 290 ? -3.824 -21.090 -12.524 1.00 48.56 290 ARG A CA 1
ATOM 2378 C C . ARG A 1 290 ? -2.384 -21.363 -12.910 1.00 48.56 290 ARG A C 1
ATOM 2380 O O . ARG A 1 290 ? -1.727 -20.455 -13.382 1.00 48.56 290 ARG A O 1
ATOM 2387 N N . LEU A 1 291 ? -1.914 -22.605 -12.838 1.00 50.94 291 LEU A N 1
ATOM 2388 C CA . LEU A 1 291 ? -0.548 -22.966 -13.243 1.00 50.94 291 LEU A CA 1
ATOM 2389 C C . LEU A 1 291 ? -0.241 -22.601 -14.708 1.00 50.94 291 LEU A C 1
ATOM 2391 O O . LEU A 1 291 ? 0.879 -22.202 -15.025 1.00 50.94 291 LEU A O 1
ATOM 2395 N N . LEU A 1 292 ? -1.226 -22.714 -15.603 1.00 49.59 292 LEU A N 1
ATOM 2396 C CA . LEU A 1 292 ? -1.117 -22.280 -16.998 1.00 49.59 292 LEU A CA 1
ATOM 2397 C C . LEU A 1 292 ? -1.106 -20.750 -17.132 1.00 49.59 292 LEU A C 1
ATOM 2399 O O . LEU A 1 292 ? -0.318 -20.234 -17.916 1.00 49.59 292 LEU A O 1
ATOM 2403 N N . LEU A 1 293 ? -1.912 -20.026 -16.354 1.00 47.09 293 LEU A N 1
ATOM 2404 C CA . LEU A 1 293 ? -1.899 -18.561 -16.275 1.00 47.09 293 LEU A CA 1
ATOM 2405 C C . LEU A 1 293 ? -0.599 -18.025 -15.674 1.00 47.09 293 LEU A C 1
ATOM 2407 O O . LEU A 1 293 ? -0.007 -17.128 -16.258 1.00 47.09 293 LEU A O 1
ATOM 2411 N N . HIS A 1 294 ? -0.082 -18.630 -14.604 1.00 51.22 294 HIS A N 1
ATOM 2412 C CA . HIS A 1 294 ? 1.226 -18.314 -14.025 1.00 51.22 294 HIS A CA 1
ATOM 2413 C C . HIS A 1 294 ? 2.334 -18.439 -15.083 1.00 51.22 294 HIS A C 1
ATOM 2415 O O . HIS A 1 294 ? 3.199 -17.573 -15.188 1.00 51.22 294 HIS A O 1
ATOM 2421 N N . LYS A 1 295 ? 2.281 -19.492 -15.915 1.00 47.56 295 LYS A N 1
ATOM 2422 C CA . LYS A 1 295 ? 3.237 -19.718 -17.013 1.00 47.56 295 LYS A CA 1
ATOM 2423 C C . LYS A 1 295 ? 3.039 -18.797 -18.220 1.00 47.56 295 LYS A C 1
ATOM 2425 O O . LYS A 1 295 ? 3.991 -18.594 -18.966 1.00 47.56 295 LYS A O 1
ATOM 2430 N N . ARG A 1 296 ? 1.826 -18.287 -18.450 1.00 44.47 296 ARG A N 1
ATOM 2431 C CA . ARG A 1 296 ? 1.460 -17.528 -19.660 1.00 44.47 296 ARG A CA 1
ATOM 2432 C C . ARG A 1 296 ? 1.479 -16.011 -19.452 1.00 44.47 296 ARG A C 1
ATOM 2434 O O . ARG A 1 296 ? 1.854 -15.295 -20.369 1.00 44.47 296 ARG A O 1
ATOM 2441 N N . MET A 1 297 ? 1.134 -15.551 -18.249 1.00 50.78 297 MET A N 1
ATOM 2442 C CA . MET A 1 297 ? 0.962 -14.134 -17.896 1.00 50.78 297 MET A CA 1
ATOM 2443 C C . MET A 1 297 ? 2.155 -13.520 -17.180 1.00 50.78 297 MET A C 1
ATOM 2445 O O . MET A 1 297 ? 2.131 -12.334 -16.861 1.00 50.78 297 MET A O 1
ATOM 2449 N N . ASN A 1 298 ? 3.196 -14.310 -16.900 1.00 55.97 298 ASN A N 1
ATOM 2450 C CA . ASN A 1 298 ? 4.353 -13.837 -16.147 1.00 55.97 298 ASN A CA 1
ATOM 2451 C C . ASN A 1 298 ? 3.976 -13.275 -14.755 1.00 55.97 298 ASN A C 1
ATOM 2453 O O . ASN A 1 298 ? 4.750 -12.508 -14.194 1.00 55.97 298 ASN A O 1
ATOM 2457 N N . LEU A 1 299 ? 2.833 -13.659 -14.158 1.00 68.00 299 LEU A N 1
ATOM 2458 C CA . LEU A 1 299 ? 2.510 -13.365 -12.748 1.00 68.00 299 LEU A CA 1
ATOM 2459 C C . LEU A 1 299 ? 3.253 -14.331 -11.809 1.00 68.00 299 LEU A C 1
ATOM 2461 O O . LEU A 1 299 ? 2.721 -14.847 -10.829 1.00 68.00 299 LEU A O 1
ATOM 2465 N N . HIS A 1 300 ? 4.496 -14.640 -12.151 1.00 75.06 300 HIS A N 1
ATOM 2466 C CA . HIS A 1 300 ? 5.371 -15.400 -11.284 1.00 75.06 300 HIS A CA 1
ATOM 2467 C C . HIS A 1 300 ? 5.700 -14.532 -10.048 1.00 75.06 300 HIS A C 1
ATOM 2469 O O . HIS A 1 300 ? 5.748 -13.307 -10.179 1.00 75.06 300 HIS A O 1
ATOM 2475 N N . PRO A 1 301 ? 5.877 -15.109 -8.844 1.00 80.81 301 PRO A N 1
ATOM 2476 C CA . PRO A 1 301 ? 6.166 -14.340 -7.630 1.00 80.81 301 PRO A CA 1
ATOM 2477 C C . PRO A 1 301 ? 7.265 -13.275 -7.796 1.00 80.81 301 PRO A C 1
ATOM 2479 O O . PRO A 1 301 ? 7.098 -12.148 -7.342 1.00 80.81 301 PRO A O 1
ATOM 2482 N N . ASP A 1 302 ? 8.319 -13.571 -8.560 1.00 82.19 302 ASP A N 1
ATOM 2483 C CA . ASP A 1 302 ? 9.433 -12.650 -8.865 1.00 82.19 302 ASP A CA 1
ATOM 2484 C C . ASP A 1 302 ? 9.063 -11.423 -9.730 1.00 82.19 302 ASP A C 1
ATOM 2486 O O . ASP A 1 302 ? 9.882 -10.520 -9.921 1.00 82.19 302 ASP A O 1
ATOM 2490 N N . ARG A 1 303 ? 7.839 -11.382 -10.263 1.00 86.00 303 ARG A N 1
ATOM 2491 C CA . ARG A 1 303 ? 7.287 -10.295 -11.084 1.00 86.00 303 ARG A CA 1
ATOM 2492 C C . ARG A 1 303 ? 6.335 -9.400 -10.303 1.00 86.00 303 ARG A C 1
ATOM 2494 O O . ARG A 1 303 ? 5.831 -8.435 -10.883 1.00 86.00 303 ARG A O 1
ATOM 2501 N N . ILE A 1 304 ? 6.111 -9.693 -9.024 1.00 92.06 304 ILE A N 1
ATOM 2502 C CA . ILE A 1 304 ? 5.357 -8.859 -8.090 1.00 92.06 304 ILE A CA 1
ATOM 2503 C C . ILE A 1 304 ? 6.345 -8.167 -7.155 1.00 92.06 304 ILE A C 1
ATOM 2505 O O . ILE A 1 304 ? 7.274 -8.797 -6.651 1.00 92.06 304 ILE A O 1
ATOM 2509 N N . ALA A 1 305 ? 6.141 -6.872 -6.927 1.00 96.75 305 ALA A N 1
ATOM 2510 C CA . ALA A 1 305 ? 6.863 -6.119 -5.918 1.00 96.75 305 ALA A CA 1
ATOM 2511 C C . ALA A 1 305 ? 5.901 -5.419 -4.955 1.00 96.75 305 ALA A C 1
ATOM 2513 O O . ALA A 1 305 ? 4.962 -4.750 -5.392 1.00 96.75 305 ALA A O 1
ATOM 2514 N N . MET A 1 306 ? 6.167 -5.554 -3.656 1.00 98.00 306 MET A N 1
ATOM 2515 C CA . MET A 1 306 ? 5.522 -4.762 -2.608 1.00 98.00 306 MET A CA 1
ATOM 2516 C C . MET A 1 306 ? 6.383 -3.539 -2.280 1.00 98.00 306 MET A C 1
ATOM 2518 O O . MET A 1 306 ? 7.569 -3.690 -1.997 1.00 98.00 306 MET A O 1
ATOM 2522 N N . VAL A 1 307 ? 5.801 -2.343 -2.300 1.00 98.62 307 VAL A N 1
ATOM 2523 C CA . VAL A 1 307 ? 6.446 -1.086 -1.898 1.00 98.62 307 VAL A CA 1
ATOM 2524 C C . VAL A 1 307 ? 5.729 -0.576 -0.654 1.00 98.62 307 VAL A C 1
ATOM 2526 O O . VAL A 1 307 ? 4.543 -0.267 -0.724 1.00 98.62 307 VAL A O 1
ATOM 2529 N N . ASP A 1 308 ? 6.419 -0.534 0.481 1.00 98.12 308 ASP A N 1
ATOM 2530 C CA . ASP A 1 308 ? 5.820 -0.202 1.782 1.00 98.12 308 ASP A CA 1
ATOM 2531 C C . ASP A 1 308 ? 6.884 0.424 2.694 1.00 98.12 308 ASP A C 1
ATOM 2533 O O . ASP A 1 308 ? 8.074 0.102 2.582 1.00 98.12 308 ASP A O 1
ATOM 2537 N N . ASP A 1 309 ? 6.478 1.313 3.596 1.00 96.00 309 ASP A N 1
ATOM 2538 C CA . ASP A 1 309 ? 7.367 1.895 4.603 1.00 96.00 309 ASP A CA 1
ATOM 2539 C C . ASP A 1 309 ? 7.507 1.007 5.847 1.00 96.00 309 ASP A C 1
ATOM 2541 O O . ASP A 1 309 ? 8.522 1.046 6.550 1.00 96.00 309 ASP A O 1
ATOM 2545 N N . SER A 1 310 ? 6.523 0.144 6.102 1.00 93.38 310 SER A N 1
ATOM 2546 C CA . SER A 1 310 ? 6.534 -0.785 7.221 1.00 93.38 310 SER A CA 1
ATOM 2547 C C . SER A 1 310 ? 7.196 -2.100 6.831 1.00 93.38 310 SER A C 1
ATOM 2549 O O . SER A 1 310 ? 6.653 -2.915 6.082 1.00 93.38 310 SER A O 1
ATOM 2551 N N . LEU A 1 311 ? 8.359 -2.375 7.422 1.00 92.56 311 LEU A N 1
ATOM 2552 C CA . LEU A 1 311 ? 9.090 -3.619 7.179 1.00 92.56 311 LEU A CA 1
ATOM 2553 C C . LEU A 1 311 ? 8.259 -4.871 7.534 1.00 92.56 311 LEU A C 1
ATOM 2555 O O . LEU A 1 311 ? 8.348 -5.889 6.849 1.00 92.56 311 LEU A O 1
ATOM 2559 N N . THR A 1 312 ? 7.382 -4.778 8.540 1.00 92.00 312 THR A N 1
ATOM 2560 C CA . THR A 1 312 ? 6.443 -5.849 8.916 1.00 92.00 312 THR A CA 1
ATOM 2561 C C . THR A 1 312 ? 5.515 -6.229 7.759 1.00 92.00 312 THR A C 1
ATOM 2563 O O . THR A 1 312 ? 5.223 -7.411 7.571 1.00 92.00 312 THR A O 1
ATOM 2566 N N . ASN A 1 313 ? 5.087 -5.257 6.945 1.00 94.50 313 ASN A N 1
ATOM 2567 C CA . ASN A 1 313 ? 4.264 -5.516 5.763 1.00 94.50 313 ASN A CA 1
ATOM 2568 C C . ASN A 1 313 ? 5.061 -6.202 4.642 1.00 94.50 313 ASN A C 1
ATOM 2570 O O . ASN A 1 313 ? 4.483 -6.901 3.8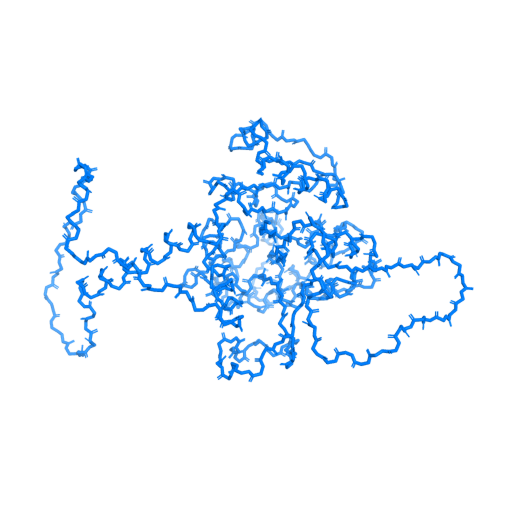17 1.00 94.50 313 ASN A O 1
ATOM 2574 N N . LEU A 1 314 ? 6.388 -6.078 4.619 1.00 96.88 314 LEU A N 1
ATOM 2575 C CA . LEU A 1 314 ? 7.230 -6.684 3.582 1.00 96.88 314 LEU A CA 1
ATOM 2576 C C . LEU A 1 314 ? 7.594 -8.144 3.869 1.00 96.88 314 LEU A C 1
ATOM 2578 O O . LEU A 1 314 ? 8.001 -8.866 2.960 1.00 96.88 314 LEU A O 1
ATOM 2582 N N . ARG A 1 315 ? 7.413 -8.613 5.109 1.00 94.94 315 ARG A N 1
ATOM 2583 C CA . ARG A 1 315 ? 7.811 -9.963 5.527 1.00 94.94 315 ARG A CA 1
ATOM 2584 C C . ARG A 1 315 ? 7.125 -11.074 4.732 1.00 94.94 315 ARG A C 1
ATOM 2586 O O . ARG A 1 315 ? 7.799 -11.941 4.182 1.00 94.94 315 ARG A O 1
ATOM 2593 N N . GLU A 1 316 ? 5.795 -11.077 4.697 1.00 94.50 316 GLU A N 1
ATOM 2594 C CA . GLU A 1 316 ? 5.028 -12.116 3.997 1.00 94.50 316 GLU A CA 1
ATOM 2595 C C . GLU A 1 316 ? 5.214 -12.069 2.470 1.00 94.50 316 GLU A C 1
ATOM 2597 O O . GLU A 1 316 ? 5.435 -13.136 1.898 1.00 94.50 316 GLU A O 1
ATOM 2602 N N . PRO A 1 317 ? 5.231 -10.897 1.798 1.00 95.44 317 PRO A N 1
ATOM 2603 C CA . PRO A 1 317 ? 5.656 -10.789 0.401 1.00 95.44 317 PRO A CA 1
ATOM 2604 C C . PRO A 1 317 ? 6.987 -11.488 0.110 1.00 95.44 317 PRO A C 1
ATOM 2606 O O . PRO A 1 317 ? 7.060 -12.311 -0.802 1.00 95.44 317 PRO A O 1
ATOM 2609 N N . LEU A 1 318 ? 8.020 -11.239 0.921 1.00 95.12 318 LEU A N 1
ATOM 2610 C CA . LEU A 1 318 ? 9.328 -11.879 0.752 1.00 95.12 318 LEU A CA 1
ATOM 2611 C C . LEU A 1 318 ? 9.248 -13.406 0.915 1.00 95.12 318 LEU A C 1
ATOM 2613 O O . LEU A 1 318 ? 9.810 -14.143 0.108 1.00 95.12 318 LEU A O 1
ATOM 2617 N N . LEU A 1 319 ? 8.499 -13.903 1.906 1.00 90.19 319 LEU A N 1
ATOM 2618 C CA . LEU A 1 319 ? 8.282 -15.346 2.100 1.00 90.19 319 LEU A CA 1
ATOM 2619 C C . LEU A 1 319 ? 7.455 -16.001 0.985 1.00 90.19 319 LEU A C 1
ATOM 2621 O O . LEU A 1 319 ? 7.560 -17.210 0.769 1.00 90.19 319 LEU A O 1
ATOM 2625 N N . LEU A 1 320 ? 6.626 -15.225 0.287 1.00 90.00 320 LEU A N 1
ATOM 2626 C CA . LEU A 1 320 ? 5.889 -15.651 -0.903 1.00 90.00 320 LEU A CA 1
ATOM 2627 C C . LEU A 1 320 ? 6.750 -15.607 -2.177 1.00 90.00 320 LEU A C 1
ATOM 2629 O O . LEU A 1 320 ? 6.280 -16.019 -3.236 1.00 90.00 320 LEU A O 1
ATOM 2633 N N . GLY A 1 321 ? 8.003 -15.149 -2.080 1.00 90.88 321 GLY A N 1
ATOM 2634 C CA . GLY A 1 321 ? 8.930 -15.018 -3.202 1.00 90.88 321 GLY A CA 1
ATOM 2635 C C . GLY A 1 321 ? 8.730 -13.745 -4.023 1.00 90.88 321 GLY A C 1
ATOM 2636 O O . GLY A 1 321 ? 9.196 -13.687 -5.161 1.00 90.88 321 GLY A O 1
ATOM 2637 N N . TRP A 1 322 ? 8.020 -12.748 -3.487 1.00 94.06 322 TRP A N 1
ATOM 2638 C CA . TRP A 1 322 ? 7.873 -11.443 -4.130 1.00 94.06 322 TRP A CA 1
ATOM 2639 C C . TRP A 1 322 ? 9.127 -10.607 -3.929 1.00 94.06 322 TRP A C 1
ATOM 2641 O O . TRP A 1 322 ? 9.867 -10.775 -2.958 1.00 94.06 322 TRP A O 1
ATOM 2651 N N . LYS A 1 323 ? 9.339 -9.658 -4.838 1.00 97.06 323 LYS A N 1
ATOM 2652 C CA . LYS A 1 323 ? 10.291 -8.577 -4.605 1.00 97.06 323 LYS A CA 1
ATOM 2653 C C . LYS A 1 323 ? 9.682 -7.566 -3.620 1.00 97.06 323 LYS A C 1
ATOM 2655 O O . LYS A 1 323 ? 8.463 -7.481 -3.453 1.00 97.06 323 LYS A O 1
ATOM 2660 N N . ALA A 1 324 ? 10.521 -6.790 -2.952 1.00 98.38 324 ALA A N 1
ATOM 2661 C CA . ALA A 1 324 ? 10.090 -5.779 -2.000 1.00 98.38 324 ALA A CA 1
ATOM 2662 C C . ALA A 1 324 ? 10.968 -4.529 -2.080 1.00 98.38 324 ALA A C 1
ATOM 2664 O O . ALA A 1 324 ? 12.184 -4.608 -2.270 1.00 98.38 324 ALA A O 1
ATOM 2665 N N . VAL A 1 325 ? 10.348 -3.368 -1.914 1.00 98.62 325 VAL A N 1
ATOM 2666 C CA . VAL A 1 325 ? 11.027 -2.086 -1.754 1.00 98.62 325 VAL A CA 1
ATOM 2667 C C . VAL A 1 325 ? 10.600 -1.503 -0.419 1.00 98.62 325 VAL A C 1
ATOM 2669 O O . VAL A 1 325 ? 9.433 -1.173 -0.222 1.00 98.62 325 VAL A O 1
ATOM 2672 N N . TRP A 1 326 ? 11.554 -1.386 0.495 1.00 98.56 326 TRP A N 1
ATOM 2673 C CA . TRP A 1 326 ? 11.348 -0.726 1.770 1.00 98.56 326 TRP A CA 1
ATOM 2674 C C . TRP A 1 326 ? 11.601 0.771 1.607 1.00 98.56 326 TRP A C 1
ATOM 2676 O O . TRP A 1 326 ? 12.718 1.176 1.274 1.00 98.56 326 TRP A O 1
ATOM 2686 N N . CYS A 1 327 ? 10.552 1.576 1.783 1.00 97.38 327 CYS A N 1
ATOM 2687 C CA . CYS A 1 327 ? 10.621 3.033 1.711 1.00 97.38 327 CYS A CA 1
ATOM 2688 C C . CYS A 1 327 ? 10.864 3.608 3.106 1.00 97.38 327 CYS A C 1
ATOM 2690 O O . CYS A 1 327 ? 10.015 3.515 3.981 1.00 97.38 327 CYS A O 1
ATOM 2692 N N . VAL A 1 328 ? 12.029 4.208 3.328 1.00 94.44 328 VAL A N 1
ATOM 2693 C CA . VAL A 1 328 ? 12.534 4.496 4.675 1.00 94.44 328 VAL A CA 1
ATOM 2694 C C . VAL A 1 328 ? 12.950 5.962 4.800 1.00 94.44 328 VAL A C 1
ATOM 2696 O O . VAL A 1 328 ? 14.150 6.268 4.853 1.00 94.44 328 VAL A O 1
ATOM 2699 N N . PRO A 1 329 ? 11.990 6.910 4.840 1.00 82.69 329 PRO A N 1
ATOM 2700 C CA . PRO A 1 329 ? 12.310 8.336 4.882 1.00 82.69 329 PRO A CA 1
ATOM 2701 C C . PRO A 1 329 ? 13.086 8.753 6.138 1.00 82.69 329 PRO A C 1
ATOM 2703 O O . PRO A 1 329 ? 13.785 9.767 6.118 1.00 82.69 329 PRO A O 1
ATOM 2706 N N . GLY A 1 330 ? 12.951 7.997 7.234 1.00 83.12 330 GLY A N 1
ATOM 2707 C CA . GLY A 1 330 ? 13.627 8.244 8.508 1.00 83.12 330 GLY A CA 1
ATOM 2708 C C . GLY A 1 330 ? 15.080 7.763 8.554 1.00 83.12 330 GLY A C 1
ATOM 2709 O O . GLY A 1 330 ? 15.807 8.129 9.480 1.00 83.12 330 GLY A O 1
ATOM 2710 N N . GLY A 1 331 ? 15.530 7.000 7.551 1.00 85.44 331 GLY A N 1
ATOM 2711 C CA . GLY A 1 331 ? 16.882 6.440 7.503 1.00 85.44 331 GLY A CA 1
ATOM 2712 C C . GLY A 1 331 ? 17.105 5.285 8.482 1.00 85.44 331 GLY A C 1
ATOM 2713 O O . GLY A 1 331 ? 18.242 5.039 8.890 1.00 85.44 331 GLY A O 1
ATOM 2714 N N . GLU A 1 332 ? 16.038 4.594 8.885 1.00 91.31 332 GLU A N 1
ATOM 2715 C CA . GLU A 1 332 ? 16.104 3.376 9.677 1.00 91.31 332 GLU A CA 1
ATOM 2716 C C . GLU A 1 332 ? 17.007 2.331 9.003 1.00 91.31 332 GLU A C 1
ATOM 2718 O O . GLU A 1 332 ? 17.056 2.179 7.782 1.00 91.31 332 GLU A O 1
ATOM 2723 N N . THR A 1 333 ? 17.751 1.592 9.820 1.00 92.81 333 THR A N 1
ATOM 2724 C CA . THR A 1 333 ? 18.643 0.539 9.337 1.00 92.81 333 THR A CA 1
ATOM 2725 C C . THR A 1 333 ? 17.908 -0.786 9.255 1.00 92.81 333 THR A C 1
ATOM 2727 O O . THR A 1 333 ? 17.140 -1.120 10.159 1.00 92.81 333 THR A O 1
ATOM 2730 N N . LEU A 1 334 ? 18.218 -1.578 8.230 1.00 95.62 334 LEU A N 1
ATOM 2731 C CA . LEU A 1 334 ? 17.690 -2.930 8.098 1.00 95.62 334 LEU A CA 1
ATOM 2732 C C . LEU A 1 334 ? 18.056 -3.775 9.334 1.00 95.62 334 LEU A C 1
ATOM 2734 O O . LEU A 1 334 ? 19.246 -3.861 9.658 1.00 95.62 334 LEU A O 1
ATOM 2738 N N . PRO A 1 335 ? 17.081 -4.391 10.027 1.00 94.50 335 PRO A N 1
ATOM 2739 C CA . PRO A 1 335 ? 17.363 -5.239 11.176 1.00 94.50 335 PRO A CA 1
ATOM 2740 C C . PRO A 1 335 ? 18.135 -6.487 10.747 1.00 94.50 335 PRO A C 1
ATOM 2742 O O . PRO A 1 335 ? 17.959 -6.995 9.638 1.00 94.50 335 PRO A O 1
ATOM 2745 N N . ASP A 1 336 ? 18.981 -7.001 11.637 1.00 95.50 336 ASP A N 1
ATOM 2746 C CA . ASP A 1 336 ? 19.700 -8.265 11.444 1.00 95.50 336 ASP A CA 1
ATOM 2747 C C . ASP A 1 336 ? 18.768 -9.458 11.728 1.00 95.50 336 ASP A C 1
ATOM 2749 O O . ASP A 1 336 ? 18.892 -10.158 12.732 1.00 95.50 336 ASP A O 1
ATOM 2753 N N . GLU A 1 337 ? 17.751 -9.614 10.879 1.00 93.88 337 GLU A N 1
ATOM 2754 C CA . GLU A 1 337 ? 16.691 -10.615 11.003 1.00 93.88 337 GLU A CA 1
ATOM 2755 C C . GLU A 1 337 ? 16.331 -11.205 9.629 1.00 93.88 337 GLU A C 1
ATOM 2757 O O . GLU A 1 337 ? 16.272 -10.498 8.618 1.00 93.88 337 GLU A O 1
ATOM 2762 N N . GLU A 1 338 ? 16.055 -12.511 9.594 1.00 91.00 338 GLU A N 1
ATOM 2763 C CA . GLU A 1 338 ? 15.514 -13.187 8.411 1.00 91.00 338 GLU A CA 1
ATOM 2764 C C . GLU A 1 338 ? 13.975 -13.089 8.357 1.00 91.00 338 GLU A C 1
ATOM 2766 O O . GLU A 1 338 ? 13.314 -13.218 9.390 1.00 91.00 338 GLU A O 1
ATOM 2771 N N . PRO A 1 339 ? 13.361 -12.900 7.173 1.00 95.19 339 PRO A N 1
ATOM 2772 C CA . PRO A 1 339 ? 13.940 -13.077 5.834 1.00 95.19 339 PRO A CA 1
ATOM 2773 C C . PRO A 1 339 ? 14.584 -11.815 5.232 1.00 95.19 339 PRO A C 1
ATOM 2775 O O . PRO A 1 339 ? 14.985 -11.825 4.069 1.00 95.19 339 PRO A O 1
ATOM 2778 N N . TYR A 1 340 ? 14.640 -10.700 5.966 1.00 96.94 340 TYR A N 1
ATOM 2779 C CA . TYR A 1 340 ? 15.035 -9.412 5.392 1.00 96.94 340 TYR A CA 1
ATOM 2780 C C . TYR A 1 340 ? 16.499 -9.388 4.947 1.00 96.94 340 TYR A C 1
ATOM 2782 O O . TYR A 1 340 ? 16.809 -8.870 3.874 1.00 96.94 340 TYR A O 1
ATOM 2790 N N . GLN A 1 341 ? 17.399 -9.967 5.744 1.00 97.50 341 GLN A N 1
ATOM 2791 C CA . GLN A 1 341 ? 18.824 -10.021 5.421 1.00 97.50 341 GLN A CA 1
ATOM 2792 C C . GLN A 1 341 ? 19.107 -10.895 4.195 1.00 97.50 341 GLN A C 1
ATOM 2794 O O . GLN A 1 341 ? 19.857 -10.485 3.307 1.00 97.50 341 GLN A O 1
ATOM 2799 N N . GLU A 1 342 ? 18.501 -12.078 4.097 1.00 96.38 342 GLU A N 1
ATOM 2800 C CA . GLU A 1 342 ? 18.588 -12.927 2.910 1.00 96.38 342 GLU A CA 1
ATOM 2801 C C . GLU A 1 342 ? 18.041 -12.221 1.669 1.00 96.38 342 GLU A C 1
ATOM 2803 O O . GLU A 1 342 ? 18.730 -12.176 0.645 1.00 96.38 342 GLU A O 1
ATOM 2808 N N . ALA A 1 343 ? 16.859 -11.611 1.776 1.00 97.12 343 ALA A N 1
ATOM 2809 C CA . ALA A 1 343 ? 16.238 -10.877 0.682 1.00 97.12 343 ALA A CA 1
ATOM 2810 C C . ALA A 1 343 ? 17.084 -9.684 0.215 1.00 97.12 343 ALA A C 1
ATOM 2812 O O . ALA A 1 343 ? 17.206 -9.417 -0.982 1.00 97.12 343 ALA A O 1
ATOM 2813 N N . TYR A 1 344 ? 17.718 -8.971 1.146 1.00 97.81 344 TYR A N 1
ATOM 2814 C CA . TYR A 1 344 ? 18.610 -7.868 0.809 1.00 97.81 344 TYR A CA 1
ATOM 2815 C C . TYR A 1 344 ? 19.875 -8.368 0.100 1.00 97.81 344 TYR A C 1
ATOM 2817 O O . TYR A 1 344 ? 20.268 -7.825 -0.934 1.00 97.81 344 TYR A O 1
ATOM 2825 N N . ARG A 1 345 ? 20.486 -9.455 0.597 1.00 97.06 345 ARG A N 1
ATOM 2826 C CA . ARG A 1 345 ? 21.680 -10.068 -0.013 1.00 97.06 345 ARG A CA 1
ATOM 2827 C C . ARG A 1 345 ? 21.416 -10.616 -1.414 1.00 97.06 345 ARG A C 1
ATOM 2829 O O . ARG A 1 345 ? 22.281 -10.487 -2.276 1.00 97.06 345 ARG A O 1
ATOM 2836 N N . ASN A 1 346 ? 20.256 -11.233 -1.640 1.00 94.75 346 ASN A N 1
ATOM 2837 C CA . ASN A 1 346 ? 19.894 -11.811 -2.937 1.00 94.75 346 ASN A CA 1
ATOM 2838 C C . ASN A 1 346 ? 19.269 -10.790 -3.911 1.00 94.75 346 ASN A C 1
ATOM 2840 O O . ASN A 1 346 ? 19.000 -11.130 -5.059 1.00 94.75 346 ASN A O 1
ATOM 2844 N N . GLY A 1 347 ? 19.064 -9.543 -3.472 1.00 96.38 347 GLY A N 1
ATOM 2845 C CA . GLY A 1 347 ? 18.577 -8.441 -4.300 1.00 96.38 347 GLY A CA 1
ATOM 2846 C C . GLY A 1 347 ? 17.058 -8.365 -4.474 1.00 96.38 347 GLY A C 1
ATOM 2847 O O . GLY A 1 347 ? 16.595 -7.450 -5.162 1.00 96.38 347 GLY A O 1
ATOM 2848 N N . SER A 1 348 ? 16.286 -9.263 -3.851 1.00 95.44 348 SER A N 1
ATOM 2849 C CA . SER A 1 348 ? 14.816 -9.214 -3.851 1.00 95.44 348 SER A CA 1
ATOM 2850 C C . SER A 1 348 ? 14.253 -8.118 -2.944 1.00 95.44 348 SER A C 1
ATOM 2852 O O . SER A 1 348 ? 13.176 -7.610 -3.241 1.00 95.44 348 SER A O 1
ATOM 2854 N N . LEU A 1 349 ? 14.987 -7.692 -1.909 1.00 98.19 349 LEU A N 1
ATOM 2855 C CA . LEU A 1 349 ? 14.679 -6.507 -1.105 1.00 98.19 349 LEU A CA 1
ATOM 2856 C C . LEU A 1 349 ? 15.601 -5.342 -1.485 1.00 98.19 349 LEU A C 1
ATOM 2858 O O . LEU A 1 349 ? 16.828 -5.467 -1.462 1.00 98.19 349 LEU A O 1
ATOM 2862 N N . LYS A 1 350 ? 15.013 -4.185 -1.791 1.00 98.19 350 LYS A N 1
ATOM 2863 C CA . LYS A 1 350 ? 15.719 -2.912 -1.992 1.00 98.19 350 LYS A CA 1
ATOM 2864 C C . LYS A 1 350 ? 15.255 -1.891 -0.964 1.00 98.19 350 LYS A C 1
ATOM 2866 O O . LYS A 1 350 ? 14.130 -1.960 -0.485 1.00 98.19 350 LYS A O 1
ATOM 2871 N N . ILE A 1 351 ? 16.132 -0.956 -0.629 1.00 98.12 351 ILE A N 1
ATOM 2872 C CA . ILE A 1 351 ? 15.867 0.107 0.340 1.00 98.12 351 ILE A CA 1
ATOM 2873 C C . ILE A 1 351 ? 15.973 1.430 -0.407 1.00 98.12 351 ILE A C 1
ATOM 2875 O O . ILE A 1 351 ? 16.950 1.641 -1.128 1.00 98.12 351 ILE A O 1
ATOM 2879 N N . ILE A 1 352 ? 14.969 2.286 -0.248 1.00 97.94 352 ILE A N 1
ATOM 2880 C CA . ILE A 1 352 ? 14.946 3.656 -0.767 1.00 97.94 352 ILE A CA 1
ATOM 2881 C C . ILE A 1 352 ? 14.631 4.617 0.375 1.00 97.94 352 ILE A C 1
ATOM 2883 O O . ILE A 1 352 ? 13.997 4.226 1.353 1.00 97.94 352 ILE A O 1
ATOM 2887 N N . HIS A 1 353 ? 15.050 5.872 0.261 1.00 96.00 353 HIS A N 1
ATOM 2888 C CA . HIS A 1 353 ? 14.763 6.909 1.258 1.00 96.00 353 HIS A CA 1
ATOM 2889 C C . HIS A 1 353 ? 13.756 7.944 0.751 1.00 96.00 353 HIS A C 1
ATOM 2891 O O . HIS A 1 353 ? 13.160 8.673 1.545 1.00 96.00 353 HIS A O 1
ATOM 2897 N N . ASP A 1 354 ? 13.540 7.983 -0.560 1.00 95.56 354 ASP A N 1
ATOM 2898 C CA . ASP A 1 354 ? 12.490 8.751 -1.209 1.00 95.56 354 ASP A CA 1
ATOM 2899 C C . ASP A 1 354 ? 11.797 7.889 -2.272 1.00 95.56 354 ASP A C 1
ATOM 2901 O O . ASP A 1 354 ? 12.450 7.173 -3.034 1.00 95.56 354 ASP A O 1
ATOM 2905 N N . ILE A 1 355 ? 10.467 7.968 -2.349 1.00 97.12 355 ILE A N 1
ATOM 2906 C CA . ILE A 1 355 ? 9.664 7.228 -3.330 1.00 97.12 355 ILE A CA 1
ATOM 2907 C C . ILE A 1 355 ? 10.079 7.521 -4.780 1.00 97.12 355 ILE A C 1
ATOM 2909 O O . ILE A 1 355 ? 9.923 6.667 -5.651 1.00 97.12 355 ILE A O 1
ATOM 2913 N N . LEU A 1 356 ? 10.670 8.688 -5.055 1.00 97.31 356 LEU A N 1
ATOM 2914 C CA . LEU A 1 356 ? 11.195 9.045 -6.375 1.00 97.31 356 LEU A CA 1
ATOM 2915 C C . LEU A 1 356 ? 12.389 8.175 -6.813 1.00 97.31 356 LEU A C 1
ATOM 2917 O O . LEU A 1 356 ? 12.736 8.169 -7.992 1.00 97.31 356 LEU A O 1
ATOM 2921 N N . GLU A 1 357 ? 12.998 7.403 -5.910 1.00 97.94 357 GLU A N 1
ATOM 2922 C CA . GLU A 1 357 ? 14.038 6.422 -6.243 1.00 97.94 357 GLU A CA 1
ATOM 2923 C C . GLU A 1 357 ? 13.471 5.104 -6.803 1.00 97.94 357 GLU A C 1
ATOM 2925 O O . GLU A 1 357 ? 14.228 4.292 -7.345 1.00 97.94 357 GLU A O 1
ATOM 2930 N N . LEU A 1 358 ? 12.152 4.883 -6.699 1.00 97.88 358 LEU A N 1
ATOM 2931 C CA . LEU A 1 358 ? 11.498 3.631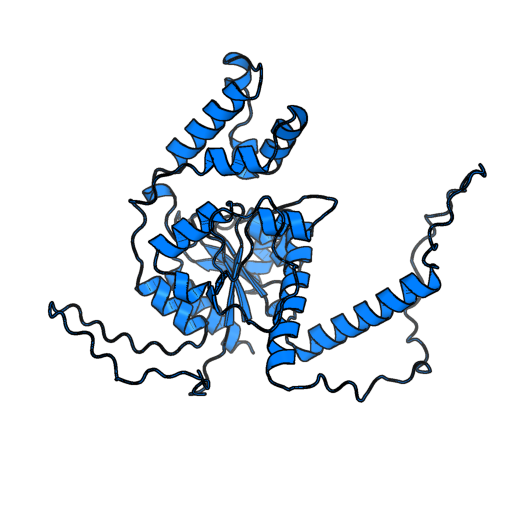 -7.085 1.00 97.88 358 LEU A CA 1
ATOM 2932 C C . LEU A 1 358 ? 11.774 3.255 -8.545 1.00 97.88 358 LEU A C 1
ATOM 2934 O O . LEU A 1 358 ? 12.106 2.107 -8.824 1.00 97.88 358 LEU A O 1
ATOM 2938 N N . GLU A 1 359 ? 11.704 4.212 -9.472 1.00 95.50 359 GLU A N 1
ATOM 2939 C CA . GLU A 1 359 ? 11.933 3.960 -10.903 1.00 95.50 359 GLU A CA 1
ATOM 2940 C C . GLU A 1 359 ? 13.303 3.330 -11.172 1.00 95.50 359 GLU A C 1
ATOM 2942 O O . GLU A 1 359 ? 13.415 2.360 -11.919 1.00 95.50 359 GLU A O 1
ATOM 2947 N N . LYS A 1 360 ? 14.347 3.806 -10.486 1.00 95.50 360 LYS A N 1
ATOM 2948 C CA . LYS A 1 360 ? 15.696 3.244 -10.607 1.00 95.50 360 LYS A CA 1
ATOM 2949 C C . LYS A 1 360 ? 15.756 1.798 -10.115 1.00 95.50 360 LYS A C 1
ATOM 2951 O O . LYS A 1 360 ? 16.462 0.985 -10.708 1.00 95.50 360 LYS A O 1
ATOM 2956 N N . VAL A 1 361 ? 15.046 1.484 -9.031 1.00 96.88 361 VAL A N 1
ATOM 2957 C CA . VAL A 1 361 ? 14.970 0.123 -8.486 1.00 96.88 361 VAL A CA 1
ATOM 2958 C C . VAL A 1 361 ? 14.271 -0.815 -9.465 1.00 96.88 361 VAL A C 1
ATOM 2960 O O . VAL A 1 361 ? 14.796 -1.890 -9.753 1.00 96.88 361 VAL A O 1
ATOM 2963 N N . ILE A 1 362 ? 13.120 -0.399 -9.994 1.00 94.75 362 ILE A N 1
ATOM 2964 C CA . ILE A 1 362 ? 12.336 -1.215 -10.922 1.00 94.75 362 ILE A CA 1
ATOM 2965 C C . ILE A 1 362 ? 13.105 -1.459 -12.224 1.00 94.75 362 ILE A C 1
ATOM 2967 O O . ILE A 1 362 ? 13.212 -2.609 -12.643 1.00 94.75 362 ILE A O 1
ATOM 2971 N N . ASN A 1 363 ? 13.734 -0.429 -12.795 1.00 91.81 363 ASN A N 1
ATOM 2972 C CA . ASN A 1 363 ? 14.545 -0.572 -14.007 1.00 91.81 363 ASN A CA 1
ATOM 2973 C C . ASN A 1 363 ? 15.731 -1.529 -13.798 1.00 91.81 363 ASN A C 1
ATOM 2975 O O . ASN A 1 363 ? 16.010 -2.367 -14.649 1.00 91.81 363 ASN A O 1
ATOM 2979 N N . ALA A 1 364 ? 16.394 -1.467 -12.637 1.00 91.69 364 ALA A N 1
ATOM 2980 C CA . ALA A 1 364 ? 17.492 -2.381 -12.325 1.00 91.69 364 ALA A CA 1
ATOM 2981 C C . ALA A 1 364 ? 17.034 -3.846 -12.239 1.00 91.69 364 ALA A C 1
ATOM 2983 O O . ALA A 1 364 ? 17.753 -4.738 -12.676 1.00 91.69 364 ALA A O 1
ATOM 2984 N N . TRP A 1 365 ? 15.846 -4.104 -11.686 1.00 91.94 365 TRP A N 1
ATOM 2985 C CA . TRP A 1 365 ? 15.268 -5.448 -11.669 1.00 91.94 365 TRP A CA 1
ATOM 2986 C C . TRP A 1 365 ? 14.814 -5.922 -13.034 1.00 91.94 365 TRP A C 1
ATOM 2988 O O . TRP A 1 365 ? 14.807 -7.123 -13.275 1.00 91.94 365 TRP A O 1
ATOM 2998 N N . ASP A 1 366 ? 14.402 -5.007 -13.895 1.00 85.88 366 ASP A N 1
ATOM 2999 C CA . ASP A 1 366 ? 14.051 -5.336 -15.256 1.00 85.88 366 ASP A CA 1
ATOM 3000 C C . ASP A 1 366 ? 15.283 -5.759 -16.054 1.00 85.88 366 ASP A C 1
ATOM 3002 O O . ASP A 1 366 ? 15.192 -6.754 -16.761 1.00 85.88 366 ASP A O 1
ATOM 3006 N N . ASP A 1 367 ? 16.426 -5.087 -15.916 1.00 81.56 367 ASP A N 1
ATOM 3007 C CA . ASP A 1 367 ? 17.676 -5.441 -16.614 1.00 81.56 367 ASP A CA 1
ATOM 3008 C C . ASP A 1 367 ? 18.226 -6.838 -16.244 1.00 81.56 367 ASP A C 1
ATOM 3010 O O . ASP A 1 367 ? 19.075 -7.385 -16.949 1.00 81.56 367 ASP A O 1
ATOM 3014 N N . GLU A 1 368 ? 17.743 -7.440 -15.151 1.00 75.06 368 GLU A N 1
ATOM 3015 C CA . GLU A 1 368 ? 18.068 -8.817 -14.749 1.00 75.06 368 GLU A CA 1
ATOM 3016 C C . GLU A 1 368 ? 17.365 -9.888 -15.619 1.00 75.06 368 GLU A C 1
ATOM 3018 O O . GLU A 1 368 ? 17.738 -11.062 -15.539 1.00 75.06 368 GLU A O 1
ATOM 3023 N N . PHE A 1 369 ? 16.375 -9.505 -16.446 1.00 57.56 369 PHE A N 1
ATOM 3024 C CA . PHE A 1 369 ? 15.571 -10.385 -17.314 1.00 57.56 369 PHE A CA 1
ATOM 3025 C C . PHE A 1 369 ? 15.564 -9.936 -18.777 1.00 57.56 369 PHE A C 1
ATOM 3027 O O . PHE A 1 369 ? 15.645 -10.843 -19.637 1.00 57.56 369 PHE A O 1
#

pLDDT: mean 71.05, std 24.19, range [22.31, 98.62]

Radius of gyration: 24.05 Å; chains: 1; bounding box: 56×73×65 Å